Protein AF-A0A9P7Y966-F1 (afdb_monomer_lite)

Radius of gyration: 26.04 Å; chains: 1; bounding box: 46×83×80 Å

Secondary structure (DSSP, 8-state):
----------------------------PPPPHHHHHHHHHHHHHHHHHTT---EEEEHHHHHHHHHHHTTS-----SEEEEEE---SS--HHHHHHHHHHSTTTTTTEEEEEETTEEEEEEEEEETTEEEEEEEEEE-TTT-GGGHHHH-TTSTTS-EEEEEETTEEEEEEPHHHHHHHHHHHHHH-GGGHHHHHHHHHHHHHHHHHHT--EE---HHHHHHHHHHHHH-SS--TTTEE-TTTS-SS-EEETTTTEEEEEETTTTTEEEEPPP-

Foldseek 3Di:
DDDDDDDDDDDDDDDDDDDDPPDDDDPQDADALLQLLVQQLLLQVLCVVVVQPDKAWADQSLLQLLCVLVVHGGDGDQAIEMFTAADPPDDQVNSQVCQCPPPVRNVQWDWDQDPNDTWIWGWGDDPNRTDTGTYHYDACVVVVVCCVLRNCVDPQFDWDWGCTPNGIGTHTDLLSNLLVLLLCCVPPPPCNVVSLSSNVSSLVSLVVVVHAHEDDDPSSVVSVVVSCVPHPDDCPLRYHYCVVANQDWDADPVVRFTWHFPNPPRRDIDTDDDD

pLDDT: mean 88.84, std 18.98, range [29.16, 98.75]

Sequence (275 aa):
MSSRHFKGKGHASSSSASKSASGSGNPQGKPTQESIASGAATVGWALETLGIQKYGFIGGAAVSLLVQAQGRRGRQTDDLDVIVQPTSTLTAESVSSLLSTHEQTKLYFVEKYQEYVNKPFVRVAQNGGTVEIAIEIFDWVVWPQRRMYYDLNLAPNTQMMLSLSQRNTYTLNTAWLLRQKFLAYYQRSDKRESDMQDIVSLFKILSLRGDQVTVTDPEEITALKLVVENATISMKGWVLCEKIWPTSWAWDETYKRYYKYDSANNWDLVWAAET

Structure (mmCIF, N/CA/C/O backbone):
data_AF-A0A9P7Y966-F1
#
_entry.id   AF-A0A9P7Y966-F1
#
loop_
_atom_site.group_PDB
_atom_site.id
_atom_site.type_symbol
_atom_site.label_atom_id
_atom_site.label_alt_id
_atom_site.label_comp_id
_atom_site.label_asym_id
_atom_site.label_entity_id
_atom_site.label_seq_id
_atom_site.pdbx_PDB_ins_code
_atom_site.Cartn_x
_atom_site.Cartn_y
_atom_site.Cartn_z
_atom_site.occupancy
_atom_site.B_iso_or_equiv
_atom_site.auth_seq_id
_atom_site.auth_comp_id
_atom_site.auth_asym_id
_atom_site.auth_atom_id
_atom_site.pdbx_PDB_model_num
ATOM 1 N N . MET A 1 1 ? -3.551 66.797 -1.220 1.00 38.16 1 MET A N 1
ATOM 2 C CA . MET A 1 1 ? -2.926 67.916 -0.486 1.00 38.16 1 MET A CA 1
ATOM 3 C C . MET A 1 1 ? -3.232 67.759 0.994 1.00 38.16 1 MET A C 1
ATOM 5 O O . MET A 1 1 ? -4.322 67.339 1.344 1.00 38.16 1 MET A O 1
ATOM 9 N N . SER A 1 2 ? -2.186 67.997 1.778 1.00 31.23 2 SER A N 1
ATOM 10 C CA . SER A 1 2 ? -1.937 67.761 3.204 1.00 31.23 2 SER A CA 1
ATOM 11 C C . SER A 1 2 ? -3.011 68.160 4.230 1.00 31.23 2 SER A C 1
ATOM 13 O O . SER A 1 2 ? -3.808 69.056 3.972 1.00 31.23 2 SER A O 1
ATOM 15 N N . SER A 1 3 ? -2.812 67.612 5.446 1.00 30.09 3 SER A N 1
ATOM 16 C CA . SER A 1 3 ? -3.116 68.176 6.781 1.00 30.09 3 SER A CA 1
ATOM 17 C C . SER A 1 3 ? -4.390 67.623 7.448 1.00 30.09 3 SER A C 1
ATOM 19 O O . SER A 1 3 ? -5.460 67.715 6.876 1.00 30.09 3 SER A O 1
ATOM 21 N N . ARG A 1 4 ? -4.403 67.082 8.676 1.00 33.03 4 ARG A N 1
ATOM 22 C CA . ARG A 1 4 ? -3.427 67.053 9.780 1.00 33.03 4 ARG A CA 1
ATOM 23 C C . ARG A 1 4 ? -3.839 65.959 10.783 1.00 33.03 4 ARG A C 1
ATOM 25 O O . ARG A 1 4 ? -5.018 65.769 11.053 1.00 33.03 4 ARG A O 1
ATOM 32 N N . HIS A 1 5 ? -2.843 65.297 11.365 1.00 29.16 5 HIS A N 1
ATOM 33 C CA . HIS A 1 5 ? -2.923 64.563 12.631 1.00 29.16 5 HIS A CA 1
ATOM 34 C C . HIS A 1 5 ? -3.261 65.502 13.803 1.00 29.16 5 HIS A C 1
ATOM 36 O O . HIS A 1 5 ? -2.699 66.592 13.850 1.00 29.16 5 HIS A O 1
ATOM 42 N N . PHE A 1 6 ? -4.000 65.020 14.811 1.00 30.56 6 PHE A N 1
ATOM 43 C CA . PHE A 1 6 ? -3.635 65.238 16.219 1.00 30.56 6 PHE A CA 1
ATOM 44 C C . PHE A 1 6 ? -4.169 64.117 17.127 1.00 30.56 6 PHE A C 1
ATOM 46 O O . PHE A 1 6 ? -5.320 63.702 17.036 1.00 30.56 6 PHE A O 1
ATOM 53 N N . LYS A 1 7 ? -3.268 63.613 17.978 1.00 31.48 7 LYS A N 1
ATOM 54 C CA . LYS A 1 7 ? -3.464 62.571 18.994 1.00 31.48 7 LYS A CA 1
ATOM 55 C C . LYS A 1 7 ? -4.146 63.151 20.236 1.00 31.48 7 LYS A C 1
ATOM 57 O O . LYS A 1 7 ? -3.766 64.230 20.679 1.00 31.48 7 LYS A O 1
ATOM 62 N N . GLY A 1 8 ? -5.006 62.361 20.875 1.00 29.94 8 GLY A N 1
ATOM 63 C CA . GLY A 1 8 ? -5.398 62.527 22.275 1.00 29.94 8 GLY A CA 1
ATOM 64 C C . GLY A 1 8 ? -5.198 61.210 23.025 1.00 29.94 8 GLY A C 1
ATOM 65 O O . GLY A 1 8 ? -5.871 60.228 22.733 1.00 29.94 8 GLY A O 1
ATOM 66 N N . LYS A 1 9 ? -4.233 61.176 23.952 1.00 31.73 9 LYS A N 1
ATOM 67 C CA . LYS A 1 9 ? -4.050 60.100 24.938 1.00 31.73 9 LYS A CA 1
ATOM 68 C C . LYS A 1 9 ? -4.958 60.383 26.137 1.00 31.73 9 LYS A C 1
ATOM 70 O O . LYS A 1 9 ? -4.900 61.482 26.676 1.00 31.73 9 LYS A O 1
ATOM 75 N N . GLY A 1 10 ? -5.701 59.379 26.593 1.00 31.45 10 GLY A N 1
ATOM 76 C CA . GLY A 1 10 ? -6.342 59.351 27.907 1.00 31.45 10 GLY A CA 1
ATOM 77 C C . GLY A 1 10 ? -5.982 58.048 28.615 1.00 31.45 10 GLY A C 1
ATOM 78 O O . GLY A 1 10 ? -6.315 56.972 28.128 1.00 31.45 10 GLY A O 1
ATOM 79 N N . HIS A 1 11 ? -5.253 58.148 29.726 1.00 30.81 11 HIS A N 1
ATOM 80 C CA . HIS A 1 11 ? -5.044 57.056 30.674 1.00 30.81 11 HIS A CA 1
ATOM 81 C C . HIS A 1 11 ? -6.270 56.947 31.586 1.00 30.81 11 HIS A C 1
ATOM 83 O O . HIS A 1 11 ? -6.687 57.951 32.156 1.00 30.81 11 HIS A O 1
ATOM 89 N N . ALA A 1 12 ? -6.769 55.731 31.800 1.00 31.56 12 ALA A N 1
ATOM 90 C CA . ALA A 1 12 ? -7.527 55.385 32.997 1.00 31.56 12 ALA A CA 1
ATOM 91 C C . ALA A 1 12 ? -7.250 53.920 33.359 1.00 31.56 12 ALA A C 1
ATOM 93 O O . ALA A 1 12 ? -7.531 52.998 32.598 1.00 31.56 12 ALA A O 1
ATOM 94 N N . SER A 1 13 ? -6.632 53.736 34.518 1.00 31.14 13 SER A N 1
ATOM 95 C CA . SER A 1 13 ? -6.423 52.471 35.213 1.00 31.14 13 SER A CA 1
ATOM 96 C C . SER A 1 13 ? -7.713 52.006 35.887 1.00 31.14 13 SER A C 1
ATOM 98 O O . SER A 1 13 ? -8.337 52.809 36.577 1.00 31.14 13 SER A O 1
ATOM 100 N N . SER A 1 14 ? -8.060 50.719 35.806 1.00 30.00 14 SER A N 1
ATOM 101 C CA . SER A 1 14 ? -8.781 50.042 36.899 1.00 30.00 14 SER A CA 1
ATOM 102 C C . SER A 1 14 ? -8.722 48.507 36.806 1.00 30.00 14 SER A C 1
ATOM 104 O O . SER A 1 14 ? -9.011 47.906 35.778 1.00 30.00 14 SER A O 1
ATOM 106 N N . SER A 1 15 ? -8.292 47.923 37.929 1.00 29.66 15 SER A N 1
ATOM 107 C CA . SER A 1 15 ? -8.732 46.668 38.565 1.00 29.66 15 SER A CA 1
ATOM 108 C C . SER A 1 15 ? -8.900 45.375 37.748 1.00 29.66 15 SER A C 1
ATOM 110 O O . SER A 1 15 ? -9.894 45.153 37.065 1.00 29.66 15 SER A O 1
ATOM 112 N N . SER A 1 16 ? -7.952 44.464 37.989 1.00 30.38 16 SER A N 1
ATOM 113 C CA . SER A 1 16 ? -8.146 43.066 38.419 1.00 30.38 16 SER A CA 1
ATOM 114 C C . SER A 1 16 ? -9.517 42.401 38.202 1.00 30.38 16 SER A C 1
ATOM 116 O O . SER A 1 16 ? -10.455 42.613 38.970 1.00 30.38 16 SER A O 1
ATOM 118 N N . ALA A 1 17 ? -9.546 41.432 37.288 1.00 29.91 17 ALA A N 1
ATOM 119 C CA . ALA A 1 17 ? -10.411 40.262 37.383 1.00 29.91 17 ALA A CA 1
ATOM 120 C C . ALA A 1 17 ? -9.599 39.025 36.977 1.00 29.91 17 ALA A C 1
ATOM 122 O O . ALA A 1 17 ? -9.241 38.838 35.814 1.00 29.91 17 ALA A O 1
ATOM 123 N N . SER A 1 18 ? -9.275 38.199 37.967 1.00 35.91 18 SER A N 1
ATOM 124 C CA . SER A 1 18 ? -8.695 36.869 37.816 1.00 35.91 18 SER A CA 1
ATOM 125 C C . SER A 1 18 ? -9.681 35.966 37.076 1.00 35.91 18 SER A C 1
ATOM 127 O O . SER A 1 18 ? -10.621 35.442 37.671 1.00 35.91 18 SER A O 1
ATOM 129 N N . LYS A 1 19 ? -9.473 35.792 35.768 1.00 33.88 19 LYS A N 1
ATOM 130 C CA . LYS A 1 19 ? -10.102 34.721 34.994 1.00 33.88 19 LYS A CA 1
ATOM 131 C C . LYS A 1 19 ? -9.238 33.472 35.097 1.00 33.88 19 LYS A C 1
ATOM 133 O O . LYS A 1 19 ? -8.158 33.396 34.519 1.00 33.88 19 LYS A O 1
ATOM 138 N N . SER A 1 20 ? -9.747 32.506 35.850 1.00 32.56 20 SER A N 1
ATOM 139 C CA . SER A 1 20 ? -9.391 31.099 35.756 1.00 32.56 20 SER A CA 1
ATOM 140 C C . SER A 1 20 ? -9.502 30.650 34.298 1.00 32.56 20 SER A C 1
ATOM 142 O O . SER A 1 20 ? -10.591 30.570 33.730 1.00 32.56 20 SER A O 1
ATOM 144 N N . ALA A 1 21 ? -8.357 30.383 33.675 1.00 32.09 21 ALA A N 1
ATOM 145 C CA . ALA A 1 21 ? -8.298 29.710 32.390 1.00 32.09 21 ALA A CA 1
ATOM 146 C C . ALA A 1 21 ? -8.639 28.232 32.618 1.00 32.09 21 ALA A C 1
ATOM 148 O O . ALA A 1 21 ? -7.783 27.417 32.954 1.00 32.09 21 ALA A O 1
ATOM 149 N N . SER A 1 22 ? -9.922 27.902 32.486 1.00 31.69 22 SER A N 1
ATOM 150 C CA . SER A 1 22 ? -10.377 26.537 32.252 1.00 31.69 22 SER A CA 1
ATOM 151 C C . SER A 1 22 ? -9.706 26.024 30.978 1.00 31.69 22 SER A C 1
ATOM 153 O O . SER A 1 22 ? -9.871 26.620 29.912 1.00 31.69 22 SER A O 1
ATOM 155 N N . GLY A 1 23 ? -8.918 24.958 31.121 1.00 41.66 23 GLY A N 1
ATOM 156 C CA . GLY A 1 23 ? -8.098 24.373 30.068 1.00 41.66 23 GLY A CA 1
ATOM 157 C C . GLY A 1 23 ? -8.888 24.070 28.799 1.00 41.66 23 GLY A C 1
ATOM 158 O O . GLY A 1 23 ? -9.796 23.243 28.796 1.00 41.66 23 GLY A O 1
ATOM 159 N N . SER A 1 24 ? -8.504 24.733 27.713 1.00 35.78 24 SER A N 1
ATOM 160 C CA . SER A 1 24 ? -8.984 24.454 26.368 1.00 35.78 24 SER A CA 1
ATOM 161 C C . SER A 1 24 ? -7.879 23.770 25.569 1.00 35.78 24 SER A C 1
ATOM 163 O O . SER A 1 24 ? -6.833 24.372 25.341 1.00 35.78 24 SER A O 1
ATOM 165 N N . GLY A 1 25 ? -8.152 22.538 25.135 1.00 37.25 25 GLY A N 1
ATOM 166 C CA . GLY A 1 25 ? -7.581 21.921 23.936 1.00 37.25 25 GLY A CA 1
ATOM 167 C C . GLY A 1 25 ? -6.068 21.738 23.930 1.00 37.25 25 GLY A C 1
ATOM 168 O O . GLY A 1 25 ? -5.333 22.594 23.450 1.00 37.25 25 GLY A O 1
ATOM 169 N N . ASN A 1 26 ? -5.605 20.565 24.363 1.00 36.47 26 ASN A N 1
ATOM 170 C CA . ASN A 1 26 ? -4.278 20.102 23.976 1.00 36.47 26 ASN A CA 1
ATOM 171 C C . ASN A 1 26 ? -4.269 19.984 22.434 1.00 36.47 26 ASN A C 1
ATOM 173 O O . ASN A 1 26 ? -5.135 19.279 21.905 1.00 36.47 26 ASN A O 1
ATOM 177 N N . PRO A 1 27 ? -3.375 20.662 21.691 1.00 45.44 27 PRO A N 1
ATOM 178 C CA . PRO A 1 27 ? -3.263 20.451 20.257 1.00 45.44 27 PRO A CA 1
ATOM 179 C C . PRO A 1 27 ? -2.746 19.026 20.067 1.00 45.44 27 PRO A C 1
ATOM 181 O O . PRO A 1 27 ? -1.563 18.757 20.268 1.00 45.44 27 PRO A O 1
ATOM 184 N N . GLN A 1 28 ? -3.639 18.082 19.762 1.00 60.84 28 GLN A N 1
ATOM 185 C CA . GLN A 1 28 ? -3.248 16.720 19.411 1.00 60.84 28 GLN A CA 1
ATOM 186 C C . GLN A 1 28 ? -2.397 16.816 18.141 1.00 60.84 28 GLN A C 1
ATOM 188 O O . GLN A 1 28 ? -2.910 16.977 17.037 1.00 60.84 28 GLN A O 1
ATOM 193 N N . GLY A 1 29 ? -1.074 16.825 18.317 1.00 75.56 29 GLY A N 1
ATOM 194 C CA . GLY A 1 29 ? -0.126 16.816 17.212 1.00 75.56 29 GLY A CA 1
ATOM 195 C C . GLY A 1 29 ? -0.325 15.574 16.345 1.00 75.56 29 GLY A C 1
ATOM 196 O O . GLY A 1 29 ? -0.864 14.567 16.810 1.00 75.56 29 GLY A O 1
ATOM 197 N N . LYS A 1 30 ? 0.135 15.649 15.090 1.00 88.75 30 LYS A N 1
ATOM 198 C CA . LYS A 1 30 ? 0.093 14.522 14.147 1.00 88.75 30 LYS A CA 1
ATOM 199 C C . LYS A 1 30 ? 0.613 13.230 14.799 1.00 88.75 30 LYS A C 1
ATOM 201 O O . LYS A 1 30 ? 1.559 13.311 15.594 1.00 88.75 30 LYS A O 1
ATOM 206 N N . PRO A 1 31 ? 0.048 12.057 14.460 1.00 94.06 31 PRO A N 1
ATOM 207 C CA . PRO A 1 31 ? 0.542 10.782 14.964 1.00 94.06 31 PRO A CA 1
ATOM 208 C C . PRO A 1 31 ? 2.060 10.632 14.760 1.00 94.06 31 PRO A C 1
ATOM 210 O O . PRO A 1 31 ? 2.607 10.926 13.688 1.00 94.06 31 PRO A O 1
ATOM 213 N N . THR A 1 32 ? 2.772 10.192 15.800 1.00 94.44 32 THR A N 1
ATOM 214 C CA . THR A 1 32 ? 4.164 9.747 15.643 1.00 94.44 32 THR A CA 1
ATOM 215 C C . THR A 1 32 ? 4.209 8.370 14.979 1.00 94.44 32 THR A C 1
ATOM 217 O O . THR A 1 32 ? 3.188 7.700 14.824 1.00 94.44 32 THR A O 1
ATOM 220 N N . GLN A 1 33 ? 5.397 7.919 14.575 1.00 92.38 33 GLN A N 1
ATOM 221 C CA . GLN A 1 33 ? 5.549 6.589 13.971 1.00 92.38 33 GLN A CA 1
ATOM 222 C C . GLN A 1 33 ? 5.259 5.476 14.965 1.00 92.38 33 GLN A C 1
ATOM 224 O O . GLN A 1 33 ? 4.645 4.476 14.614 1.00 92.38 33 GLN A O 1
ATOM 229 N N . GLU A 1 34 ? 5.641 5.678 16.220 1.00 93.25 34 GLU A N 1
ATOM 230 C CA . GLU A 1 34 ? 5.322 4.776 17.318 1.00 93.25 34 GLU A CA 1
ATOM 231 C C . GLU A 1 34 ? 3.805 4.678 17.505 1.00 93.25 34 GLU A C 1
ATOM 233 O O . GLU A 1 34 ? 3.281 3.576 17.670 1.00 93.25 34 GLU A O 1
ATOM 238 N N . SER A 1 35 ? 3.088 5.802 17.389 1.00 95.19 35 SER A N 1
ATOM 239 C CA . SER A 1 35 ? 1.626 5.814 17.455 1.00 95.19 35 SER A CA 1
ATOM 240 C C . SER A 1 35 ? 0.975 5.123 16.258 1.00 95.19 35 SER A C 1
ATOM 242 O O . SER A 1 35 ? 0.029 4.366 16.451 1.00 95.19 35 SER A O 1
ATOM 244 N N . ILE A 1 36 ? 1.496 5.308 15.039 1.00 96.19 36 ILE A N 1
ATOM 245 C CA . ILE A 1 36 ? 1.031 4.581 13.844 1.00 96.19 36 ILE A CA 1
ATOM 246 C C . ILE A 1 36 ? 1.267 3.072 13.996 1.00 96.19 36 ILE A C 1
ATOM 248 O O . ILE A 1 36 ? 0.358 2.285 13.748 1.00 96.19 36 ILE A O 1
ATOM 252 N N . ALA A 1 37 ? 2.443 2.654 14.472 1.00 95.56 37 ALA A N 1
ATOM 253 C CA . ALA A 1 37 ? 2.755 1.248 14.727 1.00 95.56 37 ALA A CA 1
ATOM 254 C C . ALA A 1 37 ? 1.862 0.637 15.814 1.00 95.56 37 ALA A C 1
ATOM 256 O O . ALA A 1 37 ? 1.330 -0.458 15.638 1.00 95.56 37 ALA A O 1
ATOM 257 N N . SER A 1 38 ? 1.654 1.350 16.924 1.00 95.75 38 SER A N 1
ATOM 258 C CA . SER A 1 38 ? 0.756 0.919 17.999 1.00 95.75 38 SER A CA 1
ATOM 259 C C . SER A 1 38 ? -0.707 0.869 17.543 1.00 95.75 38 SER A C 1
ATOM 261 O O . SER A 1 38 ? -1.413 -0.092 17.858 1.00 95.75 38 SER A O 1
ATOM 263 N N . GLY A 1 39 ? -1.146 1.844 16.744 1.00 96.88 39 GLY A N 1
ATOM 264 C CA . GLY A 1 39 ? -2.466 1.867 16.122 1.00 96.88 39 GLY A CA 1
ATOM 265 C C . GLY A 1 39 ? -2.671 0.676 15.190 1.00 96.88 39 GLY A C 1
ATOM 266 O O . GLY A 1 39 ? -3.632 -0.067 15.359 1.00 96.88 39 GLY A O 1
ATOM 267 N N . ALA A 1 40 ? -1.729 0.418 14.281 1.00 97.62 40 ALA A N 1
ATOM 268 C CA . ALA A 1 40 ? -1.781 -0.712 13.354 1.00 97.62 40 ALA A CA 1
ATOM 269 C C . ALA A 1 40 ? -1.753 -2.076 14.067 1.00 97.62 40 ALA A C 1
ATOM 271 O O . ALA A 1 40 ? -2.462 -3.002 13.671 1.00 97.62 40 ALA A O 1
ATOM 272 N N . ALA A 1 41 ? -0.976 -2.208 15.145 1.00 97.12 41 ALA A N 1
ATOM 273 C CA . ALA A 1 41 ? -0.972 -3.401 15.990 1.00 97.12 41 ALA A CA 1
ATOM 274 C C . ALA A 1 41 ? -2.308 -3.601 16.733 1.00 97.12 41 ALA A C 1
ATOM 276 O O . ALA A 1 41 ? -2.774 -4.728 16.895 1.00 97.12 41 ALA A O 1
ATOM 277 N N . THR A 1 42 ? -2.939 -2.512 17.179 1.00 97.44 42 THR A N 1
ATOM 278 C CA . THR A 1 42 ? -4.247 -2.550 17.853 1.00 97.44 42 THR A CA 1
ATOM 279 C C . THR A 1 42 ? -5.365 -2.891 16.873 1.00 97.44 42 THR A C 1
ATOM 281 O O . THR A 1 42 ? -6.194 -3.744 17.173 1.00 97.44 42 THR A O 1
ATOM 284 N N . VAL A 1 43 ? -5.354 -2.285 15.684 1.00 98.12 43 VAL A N 1
ATOM 285 C CA . VAL A 1 43 ? -6.284 -2.605 14.594 1.00 98.12 43 VAL A CA 1
ATOM 286 C C . VAL A 1 43 ? -6.116 -4.058 14.158 1.00 98.12 43 VAL A C 1
ATOM 288 O O . VAL A 1 43 ? -7.110 -4.763 14.069 1.00 98.12 43 VAL A O 1
ATOM 291 N N . GLY A 1 44 ? -4.884 -4.539 13.964 1.00 97.62 44 GLY A N 1
ATOM 292 C CA . GLY A 1 44 ? -4.627 -5.934 13.594 1.00 97.62 44 GLY A CA 1
ATOM 293 C C . GLY A 1 44 ? -5.222 -6.935 14.586 1.00 97.62 44 GLY A C 1
ATOM 294 O O . GLY A 1 44 ? -6.020 -7.786 14.206 1.00 97.62 44 GLY A O 1
ATOM 295 N N . TRP A 1 45 ? -4.939 -6.746 15.877 1.00 97.19 45 TRP A N 1
ATOM 296 C CA . TRP A 1 45 ? -5.543 -7.546 16.946 1.00 97.19 45 TRP A CA 1
ATOM 297 C C . TRP A 1 45 ? -7.080 -7.479 16.945 1.00 97.19 45 TRP A C 1
ATOM 299 O O . TRP A 1 45 ? -7.749 -8.493 17.147 1.00 97.19 45 TRP A O 1
ATOM 309 N N . ALA A 1 46 ? -7.657 -6.295 16.726 1.00 98.00 46 ALA A N 1
ATOM 310 C CA . ALA A 1 46 ? -9.105 -6.127 16.696 1.00 98.00 46 ALA A CA 1
ATOM 311 C C . ALA A 1 46 ? -9.734 -6.866 15.506 1.00 98.00 46 ALA A C 1
ATOM 313 O O . ALA A 1 46 ? -10.751 -7.530 15.678 1.00 98.00 46 ALA A O 1
ATOM 314 N N . LEU A 1 47 ? -9.110 -6.814 14.326 1.00 98.19 47 LEU A N 1
ATOM 315 C CA . LEU A 1 47 ? -9.554 -7.552 13.142 1.00 98.19 47 LEU A CA 1
ATOM 316 C C . LEU A 1 47 ? -9.553 -9.066 13.396 1.00 98.19 47 LEU A C 1
ATOM 318 O O . LEU A 1 47 ? -10.558 -9.725 13.136 1.00 98.19 47 LEU A O 1
ATOM 322 N N . GLU A 1 48 ? -8.475 -9.602 13.972 1.00 97.31 48 GLU A N 1
ATOM 323 C CA . GLU A 1 48 ? -8.389 -11.018 14.359 1.00 97.31 48 GLU A CA 1
ATOM 324 C C . GLU A 1 48 ? -9.474 -11.392 15.379 1.00 97.31 48 GLU A C 1
ATOM 326 O O . GLU A 1 48 ? -10.140 -12.418 15.242 1.00 97.31 48 GLU A O 1
ATOM 331 N N . THR A 1 49 ? -9.708 -10.522 16.366 1.00 97.88 49 THR A N 1
ATOM 332 C CA . THR A 1 49 ? -10.742 -10.695 17.399 1.00 97.88 49 THR A CA 1
ATOM 333 C C . THR A 1 49 ? -12.151 -10.737 16.801 1.00 97.88 49 THR A C 1
ATOM 335 O O . THR A 1 49 ? -12.991 -11.512 17.252 1.00 97.88 49 THR A O 1
ATOM 338 N N . LEU A 1 50 ? -12.406 -9.948 15.755 1.00 97.88 50 LEU A N 1
ATOM 339 C CA . LEU A 1 50 ? -13.672 -9.942 15.017 1.00 97.88 50 LEU A CA 1
ATOM 340 C C . LEU A 1 50 ? -13.812 -11.123 14.038 1.00 97.88 50 LEU A C 1
ATOM 342 O O . LEU A 1 50 ? -14.836 -11.238 13.369 1.00 97.88 50 LEU A O 1
ATOM 346 N N . GLY A 1 51 ? -12.813 -12.006 13.940 1.00 97.06 51 GLY A N 1
ATOM 347 C CA . GLY A 1 51 ? -12.835 -13.179 13.064 1.00 97.06 51 GLY A CA 1
ATOM 348 C C . GLY A 1 51 ? -12.334 -12.928 11.638 1.00 97.06 51 GLY A C 1
ATOM 349 O O . GLY A 1 51 ? -12.514 -13.786 10.769 1.00 97.06 51 GLY A O 1
ATOM 350 N N . ILE A 1 52 ? -11.688 -11.788 11.370 1.00 98.00 52 ILE A N 1
ATOM 351 C CA . ILE A 1 52 ? -11.030 -11.527 10.084 1.00 98.00 52 ILE A CA 1
ATOM 352 C C . ILE A 1 52 ? -9.710 -12.298 10.029 1.00 98.00 52 ILE A C 1
ATOM 354 O O . ILE A 1 52 ? -8.756 -11.989 10.736 1.00 98.00 52 ILE A O 1
ATOM 358 N N . GLN A 1 53 ? -9.646 -13.299 9.151 1.00 95.69 53 GLN A N 1
ATOM 359 C CA . GLN A 1 53 ? -8.477 -14.183 9.026 1.00 95.69 53 GLN A CA 1
ATOM 360 C C . GLN A 1 53 ? -7.376 -13.626 8.116 1.00 95.69 53 GLN A C 1
ATOM 362 O O . GLN A 1 53 ? -6.216 -14.012 8.237 1.00 95.69 53 GLN A O 1
ATOM 367 N N . LYS A 1 54 ? -7.734 -12.753 7.166 1.00 97.94 54 LYS A N 1
ATOM 368 C CA . LYS A 1 54 ? -6.795 -12.136 6.223 1.00 97.94 54 LYS A CA 1
ATOM 369 C C . LYS A 1 54 ? -7.076 -10.649 6.109 1.00 97.94 54 LYS A C 1
ATOM 371 O O . LYS A 1 54 ? -8.197 -10.246 5.805 1.00 97.94 54 LYS A O 1
ATOM 376 N N . TYR A 1 55 ? -6.042 -9.853 6.318 1.00 98.50 55 TYR A N 1
ATOM 377 C CA . TYR A 1 55 ? -6.071 -8.409 6.160 1.00 98.50 55 TYR A CA 1
ATOM 378 C C . TYR A 1 55 ? -4.664 -7.890 5.866 1.00 98.50 55 TYR A C 1
ATOM 380 O O . TYR A 1 55 ? -3.669 -8.545 6.174 1.00 98.50 55 TYR A O 1
ATOM 388 N N . GLY A 1 56 ? -4.536 -6.688 5.328 1.00 98.44 56 GLY A N 1
ATOM 389 C CA . GLY A 1 56 ? -3.232 -6.049 5.310 1.00 98.44 56 GLY A CA 1
ATOM 390 C C . GLY A 1 56 ? -3.309 -4.550 5.145 1.00 98.44 56 GLY A C 1
ATOM 391 O O . GLY A 1 56 ? -4.120 -4.030 4.380 1.00 98.44 56 GLY A O 1
ATOM 392 N N . PHE A 1 57 ? -2.446 -3.862 5.885 1.00 98.62 57 PHE A N 1
ATOM 393 C CA . PHE A 1 57 ? -2.291 -2.424 5.768 1.00 98.62 57 PHE A CA 1
ATOM 394 C C . PHE A 1 57 ? -1.729 -2.048 4.400 1.00 98.62 57 PHE A C 1
ATOM 396 O O . PHE A 1 57 ? -0.823 -2.708 3.871 1.00 98.62 57 PHE A O 1
ATOM 403 N N . ILE A 1 58 ? -2.253 -0.949 3.866 1.00 98.50 58 ILE A N 1
ATOM 404 C CA . ILE A 1 58 ? -1.848 -0.329 2.607 1.00 98.50 58 ILE A CA 1
ATOM 405 C C . ILE A 1 58 ? -1.533 1.162 2.823 1.00 98.50 58 ILE A C 1
ATOM 407 O O . ILE A 1 58 ? -1.362 1.625 3.953 1.00 98.50 58 ILE A O 1
ATOM 411 N N . GLY A 1 59 ? -1.391 1.910 1.728 1.00 97.38 59 GLY A N 1
ATOM 412 C CA . GLY A 1 59 ? -1.285 3.365 1.786 1.00 97.38 59 GLY A CA 1
ATOM 413 C C . 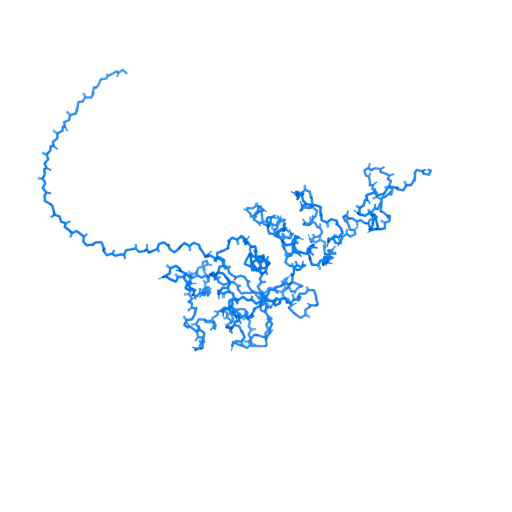GLY A 1 59 ? 0.012 3.875 2.416 1.00 97.38 59 GLY A C 1
ATOM 414 O O . GLY A 1 59 ? 1.041 3.196 2.423 1.00 97.38 59 GLY A O 1
ATOM 415 N N . GLY A 1 60 ? -0.020 5.117 2.903 1.00 97.19 60 GLY A N 1
ATOM 416 C CA . GLY A 1 60 ? 1.150 5.767 3.509 1.00 97.19 60 GLY A CA 1
ATOM 417 C C . GLY A 1 60 ? 1.593 5.100 4.812 1.00 97.19 60 GLY A C 1
ATOM 418 O O . GLY A 1 60 ? 2.793 4.959 5.057 1.00 97.19 60 GLY A O 1
ATOM 419 N N . ALA A 1 61 ? 0.628 4.631 5.608 1.00 97.19 61 ALA A N 1
ATOM 420 C CA . ALA A 1 61 ? 0.884 3.911 6.849 1.00 97.19 61 ALA A CA 1
ATOM 421 C C . ALA A 1 61 ? 1.724 2.661 6.606 1.00 97.19 61 ALA A C 1
ATOM 423 O O . ALA A 1 61 ? 2.787 2.526 7.204 1.00 97.19 61 ALA A O 1
ATOM 424 N N . ALA A 1 62 ? 1.308 1.785 5.685 1.00 98.12 62 ALA A N 1
ATOM 425 C CA . ALA A 1 62 ? 2.031 0.547 5.401 1.00 98.12 62 ALA A CA 1
ATOM 426 C C . ALA A 1 62 ? 3.480 0.792 4.966 1.00 98.12 62 ALA A C 1
ATOM 428 O O . ALA A 1 62 ? 4.386 0.092 5.418 1.00 98.12 62 ALA A O 1
ATOM 429 N N . VAL A 1 63 ? 3.718 1.822 4.144 1.00 98.00 63 VAL A N 1
ATOM 430 C CA . VAL A 1 63 ? 5.079 2.222 3.757 1.00 98.00 63 VAL A CA 1
ATOM 431 C C . VAL A 1 63 ? 5.877 2.668 4.982 1.00 98.00 63 VAL A C 1
ATOM 433 O O . VAL A 1 63 ? 7.003 2.210 5.174 1.00 98.00 63 VAL A O 1
ATOM 436 N N . SER A 1 64 ? 5.298 3.507 5.847 1.00 96.56 64 SER A N 1
ATOM 437 C CA . SER A 1 64 ? 5.959 3.938 7.085 1.00 96.56 64 SER A CA 1
ATOM 438 C C . SER A 1 64 ? 6.284 2.759 8.007 1.00 96.56 64 SER A C 1
ATOM 440 O O . SER A 1 64 ? 7.394 2.701 8.533 1.00 96.56 64 SER A O 1
ATOM 442 N N . LEU A 1 65 ? 5.359 1.809 8.174 1.00 96.25 65 LEU A N 1
ATOM 443 C CA . LEU A 1 65 ? 5.557 0.609 8.991 1.00 96.25 65 LEU A CA 1
ATOM 444 C C . LEU A 1 65 ? 6.691 -0.268 8.449 1.00 96.25 65 LEU A C 1
ATOM 446 O O . LEU A 1 65 ? 7.530 -0.735 9.216 1.00 96.25 65 LEU A O 1
ATOM 450 N N . LEU A 1 66 ? 6.760 -0.452 7.127 1.00 96.19 66 LEU A N 1
ATOM 451 C CA . LEU A 1 66 ? 7.838 -1.207 6.490 1.00 96.19 66 LEU A CA 1
ATOM 452 C C . LEU A 1 66 ? 9.200 -0.533 6.661 1.00 96.19 66 LEU A C 1
ATOM 454 O O . LEU A 1 66 ? 10.181 -1.205 6.967 1.00 96.19 66 LEU A O 1
ATOM 458 N N . VAL A 1 67 ? 9.271 0.789 6.496 1.00 95.25 67 VAL A N 1
ATOM 459 C CA . VAL A 1 67 ? 10.511 1.550 6.718 1.00 95.25 67 VAL A CA 1
ATOM 460 C C . VAL A 1 67 ? 10.944 1.457 8.186 1.00 95.25 67 VAL A C 1
ATOM 462 O O . VAL A 1 67 ? 12.124 1.235 8.466 1.00 95.25 67 VAL A O 1
ATOM 465 N N . GLN A 1 68 ? 9.995 1.547 9.118 1.00 93.19 68 GLN A N 1
ATOM 466 C CA . GLN A 1 68 ? 10.247 1.410 10.552 1.00 93.19 68 GLN A CA 1
ATOM 467 C C . GLN A 1 68 ? 10.747 0.014 10.928 1.00 93.19 68 GLN A C 1
ATOM 469 O O . GLN A 1 68 ? 11.686 -0.102 11.714 1.00 93.19 68 GLN A O 1
ATOM 474 N N . ALA A 1 69 ? 10.197 -1.041 10.322 1.00 92.38 69 ALA A N 1
ATOM 475 C CA . ALA A 1 69 ? 10.667 -2.412 10.517 1.00 92.38 69 ALA A CA 1
ATOM 476 C C . ALA A 1 69 ? 12.133 -2.617 10.074 1.00 92.38 69 ALA A C 1
ATOM 478 O O . ALA A 1 69 ? 12.776 -3.570 10.502 1.00 92.38 69 ALA A O 1
ATOM 479 N N . GLN A 1 70 ? 12.683 -1.710 9.258 1.00 90.75 70 GLN A N 1
ATOM 480 C CA . GLN A 1 70 ? 14.098 -1.676 8.864 1.00 90.75 70 GLN A CA 1
ATOM 481 C C . GLN A 1 70 ? 14.956 -0.759 9.761 1.00 90.75 70 GLN A C 1
ATOM 483 O O . GLN A 1 70 ? 16.076 -0.405 9.392 1.00 90.75 70 GLN A O 1
ATOM 488 N N . GLY A 1 71 ? 14.432 -0.310 10.907 1.00 90.69 71 GLY A N 1
ATOM 489 C CA . GLY A 1 71 ? 15.128 0.593 11.829 1.00 90.69 71 GLY A CA 1
ATOM 490 C C . GLY A 1 71 ? 15.301 2.019 11.294 1.00 90.69 71 GLY A C 1
ATOM 491 O O . GLY A 1 71 ? 16.192 2.741 11.737 1.00 90.69 71 GLY A O 1
ATOM 492 N N . ARG A 1 72 ? 14.486 2.431 10.313 1.00 91.50 72 ARG A N 1
ATOM 493 C CA . ARG A 1 72 ? 14.553 3.758 9.686 1.00 91.50 72 ARG A CA 1
ATOM 494 C C . ARG A 1 72 ? 13.312 4.579 10.008 1.00 91.50 72 ARG A C 1
ATOM 496 O O . ARG A 1 72 ? 12.232 4.046 10.232 1.00 91.50 72 ARG A O 1
ATOM 503 N N . ARG A 1 73 ? 13.453 5.903 9.968 1.00 90.12 73 ARG A N 1
ATOM 504 C CA . ARG A 1 73 ? 12.323 6.818 10.137 1.00 90.12 73 ARG A CA 1
ATOM 505 C C . ARG A 1 73 ? 11.504 6.880 8.844 1.00 90.12 73 ARG A C 1
ATOM 507 O O . ARG A 1 73 ? 12.015 7.317 7.816 1.00 90.12 73 ARG A O 1
ATOM 514 N N . GLY A 1 74 ? 10.243 6.457 8.908 1.00 88.38 74 GLY A N 1
ATOM 515 C CA . GLY A 1 74 ? 9.274 6.576 7.811 1.00 88.38 74 GLY A CA 1
ATOM 516 C C . GLY A 1 74 ? 8.799 8.014 7.552 1.00 88.38 74 GLY A C 1
ATOM 517 O O . GLY A 1 74 ? 9.228 8.967 8.207 1.00 88.38 74 GLY A O 1
ATOM 518 N N . ARG A 1 75 ? 7.869 8.187 6.614 1.00 91.56 75 ARG A N 1
ATOM 519 C CA . ARG A 1 75 ? 7.096 9.429 6.471 1.00 91.56 75 ARG A CA 1
ATOM 520 C C . ARG A 1 75 ? 5.935 9.408 7.468 1.00 91.56 75 ARG A C 1
ATOM 522 O O . ARG A 1 75 ? 5.357 8.356 7.707 1.00 91.56 75 ARG A O 1
ATOM 529 N N . GLN A 1 76 ? 5.582 10.550 8.056 1.00 91.38 76 GLN A N 1
ATOM 530 C CA . GLN A 1 76 ? 4.374 10.624 8.888 1.00 91.38 76 GLN A CA 1
ATOM 531 C C . GLN A 1 76 ? 3.109 10.528 8.020 1.00 91.38 76 GLN A C 1
ATOM 533 O O . GLN A 1 76 ? 3.070 11.062 6.907 1.00 91.38 76 GLN A O 1
ATOM 538 N N . THR A 1 77 ? 2.086 9.863 8.548 1.00 94.25 77 THR A N 1
ATOM 539 C CA . THR A 1 77 ? 0.739 9.772 7.973 1.00 94.25 77 THR A CA 1
ATOM 540 C C . THR A 1 77 ? -0.285 10.013 9.077 1.00 94.25 77 THR A C 1
ATOM 542 O O . THR A 1 77 ? 0.050 9.882 10.256 1.00 94.25 77 THR A O 1
ATOM 545 N N . ASP A 1 78 ? -1.502 10.388 8.698 1.00 94.69 78 ASP A N 1
ATOM 546 C CA . ASP A 1 78 ? -2.547 10.797 9.644 1.00 94.69 78 ASP A CA 1
ATOM 547 C C . ASP A 1 78 ? -3.633 9.706 9.833 1.00 94.69 78 ASP A C 1
ATOM 549 O O . ASP A 1 78 ? -4.505 9.830 10.693 1.00 94.69 78 ASP A O 1
ATOM 553 N N . ASP A 1 79 ? -3.548 8.621 9.062 1.00 97.00 79 ASP A N 1
ATOM 554 C CA . ASP A 1 79 ? -4.550 7.570 8.887 1.00 97.00 79 ASP A CA 1
ATOM 555 C C . ASP A 1 79 ? -3.926 6.166 8.751 1.00 97.00 79 ASP A C 1
ATOM 557 O O . ASP A 1 79 ? -2.715 5.997 8.583 1.00 97.00 79 ASP A O 1
ATOM 561 N N . LEU A 1 80 ? -4.776 5.144 8.854 1.00 98.38 80 LEU A N 1
ATOM 562 C CA . LEU A 1 80 ? -4.467 3.742 8.599 1.00 98.38 80 LEU A CA 1
ATOM 563 C C . LEU A 1 80 ? -5.416 3.198 7.530 1.00 98.38 80 LEU A C 1
ATOM 565 O O . LEU A 1 80 ? -6.605 3.036 7.784 1.00 98.38 80 LEU A O 1
ATOM 569 N N . ASP A 1 81 ? -4.870 2.829 6.378 1.00 98.56 81 ASP A N 1
ATOM 570 C CA . ASP A 1 81 ? -5.620 2.148 5.325 1.00 98.56 81 ASP A CA 1
ATOM 571 C C . ASP A 1 81 ? -5.430 0.635 5.450 1.00 98.56 81 ASP A C 1
ATOM 573 O O . ASP A 1 81 ? -4.292 0.157 5.501 1.00 98.56 81 ASP A O 1
ATOM 577 N N . VAL A 1 82 ? -6.510 -0.143 5.455 1.00 98.69 82 VAL A N 1
ATOM 578 C CA . VAL A 1 82 ? -6.446 -1.605 5.558 1.00 98.69 82 VAL A CA 1
ATOM 579 C C . VAL A 1 82 ? -7.403 -2.279 4.586 1.00 98.69 82 VAL A C 1
ATOM 581 O O . VAL A 1 82 ? -8.570 -1.918 4.484 1.00 98.69 82 VAL A O 1
ATOM 584 N N . ILE A 1 83 ? -6.914 -3.295 3.877 1.00 98.75 83 ILE A N 1
ATOM 585 C CA . ILE A 1 83 ? -7.765 -4.213 3.117 1.00 98.75 83 ILE A CA 1
ATOM 586 C C . ILE A 1 83 ? -8.105 -5.392 4.019 1.00 98.75 83 ILE A C 1
ATOM 588 O O . ILE A 1 83 ? -7.203 -5.973 4.623 1.00 98.75 83 ILE A O 1
ATOM 592 N N . VAL A 1 84 ? -9.373 -5.783 4.076 1.00 98.56 84 VAL A N 1
ATOM 593 C CA . VAL A 1 84 ? -9.830 -7.019 4.723 1.00 98.56 84 VAL A CA 1
ATOM 594 C C . VAL A 1 84 ? -10.336 -7.996 3.668 1.00 98.56 84 VAL A C 1
ATOM 596 O O . VAL A 1 84 ? -10.963 -7.598 2.687 1.00 98.56 84 VAL A O 1
ATOM 599 N N . GLN A 1 85 ? -10.074 -9.290 3.857 1.00 98.38 85 GLN A N 1
ATOM 600 C CA . GLN A 1 85 ? -10.724 -10.319 3.055 1.00 98.38 85 GLN A CA 1
ATOM 601 C C . GLN A 1 85 ? -12.154 -10.496 3.577 1.00 98.38 85 GLN A C 1
ATOM 603 O O . GLN A 1 85 ? -12.319 -10.957 4.711 1.00 98.38 85 GLN A O 1
ATOM 608 N N . PRO A 1 86 ? -13.182 -10.179 2.775 1.00 97.31 86 PRO A N 1
ATOM 609 C CA . PRO A 1 86 ? -14.554 -10.327 3.215 1.00 97.31 86 PRO A CA 1
ATOM 610 C C . PRO A 1 86 ? -14.897 -11.810 3.392 1.00 97.31 86 PRO A C 1
ATOM 612 O O . PRO A 1 86 ? -14.401 -12.678 2.662 1.00 97.31 86 PRO A O 1
ATOM 615 N N . THR A 1 87 ? -15.760 -12.091 4.363 1.00 96.44 87 THR A N 1
ATOM 616 C CA . THR A 1 87 ? -16.368 -13.409 4.586 1.00 96.44 87 THR A CA 1
ATOM 617 C C . THR A 1 87 ? -17.838 -13.377 4.162 1.00 96.44 87 THR A C 1
ATOM 619 O O . THR A 1 87 ? -18.338 -12.362 3.682 1.00 96.44 87 THR A O 1
ATOM 622 N N . SER A 1 88 ? -18.569 -14.478 4.353 1.00 94.81 88 SER A N 1
ATOM 623 C CA . SER A 1 88 ? -20.021 -14.496 4.127 1.00 94.81 88 SER A CA 1
ATOM 624 C C . SER A 1 88 ? -20.805 -13.576 5.072 1.00 94.81 88 SER A C 1
ATOM 626 O O . SER A 1 88 ? -21.973 -13.310 4.812 1.00 94.81 88 SER A O 1
ATOM 628 N N . THR A 1 89 ? -20.200 -13.129 6.177 1.00 95.38 89 THR A N 1
ATOM 629 C CA . THR A 1 89 ? -20.865 -12.325 7.215 1.00 95.38 89 THR A CA 1
ATOM 630 C C . THR A 1 89 ? -20.161 -11.008 7.521 1.00 95.38 89 THR A C 1
ATOM 632 O O . THR A 1 89 ? -20.757 -10.164 8.181 1.00 95.38 89 THR A O 1
ATOM 635 N N . LEU A 1 90 ? -18.910 -10.830 7.086 1.00 97.06 90 LEU A N 1
ATOM 636 C CA . LEU A 1 90 ? -18.103 -9.650 7.387 1.00 97.06 90 LEU A CA 1
ATOM 637 C C . LEU A 1 90 ? -17.603 -8.989 6.102 1.00 97.06 90 LEU A C 1
ATOM 639 O O . LEU A 1 90 ? -16.826 -9.575 5.349 1.00 97.06 90 LEU A O 1
ATOM 643 N N . THR A 1 91 ? -18.028 -7.748 5.900 1.00 97.12 91 THR A N 1
ATOM 644 C CA . THR A 1 91 ? -17.517 -6.778 4.920 1.00 97.12 91 THR A CA 1
ATOM 645 C C . THR A 1 91 ? -16.777 -5.646 5.636 1.00 97.12 91 THR A C 1
ATOM 647 O O . THR A 1 91 ? -16.934 -5.463 6.845 1.00 97.12 91 THR A O 1
ATOM 650 N N . ALA A 1 92 ? -16.024 -4.835 4.902 1.00 96.88 92 ALA A N 1
ATOM 651 C CA . ALA A 1 92 ? -15.370 -3.621 5.372 1.00 96.88 92 ALA A CA 1
ATOM 652 C C . ALA A 1 92 ? -16.338 -2.685 6.109 1.00 96.88 92 ALA A C 1
ATOM 654 O O . ALA A 1 92 ? -16.000 -2.175 7.174 1.00 96.88 92 ALA A O 1
ATOM 655 N N . GLU A 1 93 ? -17.561 -2.523 5.595 1.00 94.88 93 GLU A N 1
ATOM 656 C CA . GLU A 1 93 ? -18.608 -1.718 6.235 1.00 94.88 93 GLU A CA 1
ATOM 657 C C . GLU A 1 93 ? -19.024 -2.298 7.596 1.00 94.88 93 GLU A C 1
ATOM 659 O O . GLU A 1 93 ? -19.022 -1.590 8.603 1.00 94.88 93 GLU A O 1
ATOM 664 N N . SER A 1 94 ? -19.307 -3.603 7.663 1.00 96.00 94 SER A N 1
ATOM 665 C CA . SER A 1 94 ? -19.671 -4.244 8.935 1.00 96.00 94 SER A CA 1
ATOM 666 C C . SER A 1 94 ? -18.521 -4.223 9.949 1.00 96.00 94 SER A C 1
ATOM 668 O O . SER A 1 94 ? -18.743 -3.953 11.127 1.00 96.00 94 SER A O 1
ATOM 670 N N . VAL A 1 95 ? -17.279 -4.435 9.496 1.00 97.44 95 VAL A N 1
ATOM 671 C CA . VAL A 1 95 ? -16.079 -4.385 10.341 1.00 97.44 95 VAL A CA 1
ATOM 672 C C . VAL A 1 95 ? -15.884 -2.978 10.894 1.00 97.44 95 VAL A C 1
ATOM 674 O O . VAL A 1 95 ? -15.619 -2.833 12.084 1.00 97.44 95 VAL A O 1
ATOM 677 N N . SER A 1 96 ? -16.069 -1.951 10.062 1.00 96.44 96 SER A N 1
ATOM 678 C CA . SER A 1 96 ? -15.983 -0.544 10.459 1.00 96.44 96 SER A CA 1
ATOM 679 C C . SER A 1 96 ? -16.874 -0.238 11.668 1.00 96.44 96 SER A C 1
ATOM 681 O O . SER A 1 96 ? -16.395 0.290 12.673 1.00 96.44 96 SER A O 1
ATOM 683 N N . SER A 1 97 ? -18.138 -0.674 11.622 1.00 95.38 97 SER A N 1
ATOM 684 C CA . SER A 1 97 ? -19.084 -0.519 12.735 1.00 95.38 97 SER A CA 1
ATOM 685 C C . SER A 1 97 ? -18.736 -1.403 13.942 1.00 95.38 97 SER A C 1
ATOM 687 O O . SER A 1 97 ? -18.853 -0.981 15.096 1.00 95.38 97 SER A O 1
ATOM 689 N N . LEU A 1 98 ? -18.268 -2.632 13.711 1.00 97.75 98 LEU A N 1
ATOM 690 C CA . LEU A 1 98 ? -17.933 -3.570 14.784 1.00 97.75 98 LEU A CA 1
ATOM 691 C C . LEU A 1 98 ? -16.724 -3.132 15.615 1.00 97.75 98 LEU A C 1
ATOM 693 O O . LEU A 1 98 ? -16.702 -3.399 16.815 1.00 97.75 98 LEU A O 1
ATOM 697 N N . LEU A 1 99 ? -15.752 -2.418 15.037 1.00 98.06 99 LEU A N 1
ATOM 698 C CA . LEU A 1 99 ? -14.588 -1.928 15.786 1.00 98.06 99 LEU A CA 1
ATOM 699 C C . LEU A 1 99 ? -14.995 -1.110 17.023 1.00 98.06 99 LEU A C 1
ATOM 701 O O . LEU A 1 99 ? -14.425 -1.307 18.099 1.00 98.06 99 LEU A O 1
ATOM 705 N N . SER A 1 100 ? -16.000 -0.238 16.890 1.00 96.94 100 SER A N 1
ATOM 706 C CA . SER A 1 100 ? -16.474 0.664 17.949 1.00 96.94 100 SER A CA 1
ATOM 707 C C . SER A 1 100 ? -17.616 0.096 18.801 1.00 96.94 100 SER A C 1
ATOM 709 O O . SER A 1 100 ? -17.915 0.660 19.853 1.00 96.94 100 SER A O 1
ATOM 711 N N . THR A 1 101 ? -18.238 -1.014 18.392 1.00 97.06 101 THR A N 1
ATOM 712 C CA . THR A 1 101 ? -19.429 -1.570 19.062 1.00 97.06 101 THR A CA 1
ATOM 713 C C . THR A 1 101 ? -19.201 -2.935 19.708 1.00 97.06 101 THR A C 1
ATOM 715 O O . THR A 1 101 ? -19.863 -3.255 20.695 1.00 97.06 101 THR A O 1
ATOM 718 N N . HIS A 1 102 ? -18.249 -3.732 19.221 1.00 98.00 102 HIS A N 1
ATOM 719 C CA . HIS A 1 102 ? -17.979 -5.063 19.758 1.00 98.00 102 HIS A CA 1
ATOM 720 C C . HIS A 1 102 ? -17.355 -4.991 21.160 1.00 98.00 102 HIS A C 1
ATOM 722 O O . HIS A 1 102 ? -16.410 -4.239 21.402 1.00 98.00 102 HIS A O 1
ATOM 728 N N . GLU A 1 103 ? -17.852 -5.807 22.095 1.00 98.00 103 GLU A N 1
ATOM 729 C CA . GLU A 1 103 ? -17.525 -5.718 23.529 1.00 98.00 103 GLU A CA 1
ATOM 730 C C . GLU A 1 103 ? -16.024 -5.751 23.832 1.00 98.00 103 GLU A C 1
ATOM 732 O O . GLU A 1 103 ? -15.550 -5.026 24.706 1.00 98.00 103 GLU A O 1
ATOM 737 N N . GLN A 1 104 ? -15.265 -6.561 23.090 1.00 97.94 104 GLN A N 1
ATOM 738 C CA . GLN A 1 104 ? -13.825 -6.701 23.306 1.00 97.94 104 GLN A CA 1
ATOM 739 C C . GLN A 1 104 ? -13.015 -5.534 22.731 1.00 97.94 104 GLN A C 1
ATOM 741 O O . GLN A 1 104 ? -11.935 -5.249 23.238 1.00 97.94 104 GLN A O 1
ATOM 746 N N . THR A 1 105 ? -13.511 -4.839 21.704 1.00 97.88 105 THR A N 1
ATOM 747 C CA . THR A 1 105 ? -12.736 -3.824 20.972 1.00 97.88 105 THR A CA 1
ATOM 748 C C . THR A 1 105 ? -13.188 -2.399 21.276 1.00 97.88 105 THR A C 1
ATOM 750 O O . THR A 1 105 ? -12.351 -1.502 21.263 1.00 97.88 105 THR A O 1
ATOM 753 N N . LYS A 1 106 ? -14.461 -2.171 21.631 1.00 97.44 106 LYS A N 1
ATOM 754 C CA . LYS A 1 106 ? -15.097 -0.842 21.748 1.00 97.44 106 LYS A CA 1
ATOM 755 C C . LYS A 1 106 ? -14.367 0.190 22.617 1.00 97.44 106 LYS A C 1
ATOM 757 O O . LYS A 1 106 ? -14.540 1.387 22.425 1.00 97.44 106 LYS A O 1
ATOM 762 N N . LEU A 1 107 ? -13.536 -0.239 23.570 1.00 97.56 107 LEU A N 1
ATOM 763 C CA . LEU A 1 107 ? -12.741 0.673 24.404 1.00 97.56 107 LEU A CA 1
ATOM 764 C C . LEU A 1 107 ? -11.562 1.308 23.643 1.00 97.56 107 LEU A C 1
ATOM 766 O O . LEU A 1 107 ? -11.149 2.424 23.962 1.00 97.56 107 LEU A O 1
ATOM 770 N N . TYR A 1 108 ? -11.046 0.626 22.621 1.00 98.06 108 TYR A N 1
ATOM 771 C CA . TYR A 1 108 ? -9.893 1.054 21.823 1.00 98.06 108 TYR A CA 1
ATOM 772 C C . TYR A 1 108 ? -10.275 1.911 20.620 1.00 98.06 108 TYR A C 1
ATOM 774 O O . TYR A 1 108 ? -9.399 2.523 20.011 1.00 98.06 108 TYR A O 1
ATOM 782 N N . PHE A 1 109 ? -11.564 1.971 20.284 1.00 98.31 109 PHE A N 1
ATOM 783 C CA . PHE A 1 109 ? -12.044 2.658 19.096 1.00 98.31 109 PHE A CA 1
ATOM 784 C C . PHE A 1 109 ? -13.085 3.721 19.437 1.00 98.31 109 PHE A C 1
ATOM 786 O O . PHE A 1 109 ? -13.795 3.648 20.440 1.00 98.31 109 PHE A O 1
ATOM 793 N N . VAL A 1 110 ? -13.163 4.737 18.588 1.00 97.50 110 VAL A N 1
ATOM 794 C CA . VAL A 1 110 ? -14.254 5.710 18.581 1.00 97.50 110 VAL A CA 1
ATOM 795 C C . VAL A 1 110 ? -14.776 5.859 17.173 1.00 97.50 110 VAL A C 1
ATOM 797 O O . VAL A 1 110 ? -14.008 5.815 16.218 1.00 97.50 110 VAL A O 1
ATOM 800 N N . GLU A 1 111 ? -16.078 6.046 17.043 1.00 96.62 111 GLU A N 1
ATOM 801 C CA . GLU A 1 111 ? -16.685 6.415 15.776 1.00 96.62 111 GLU A CA 1
ATOM 802 C C . GLU A 1 111 ? -16.829 7.936 15.710 1.00 96.62 111 GLU A C 1
ATOM 804 O O . GLU A 1 111 ? -17.248 8.575 16.680 1.00 96.62 111 GLU A O 1
ATOM 809 N N . LYS A 1 112 ? -16.463 8.527 14.573 1.00 95.75 112 LYS A N 1
ATOM 810 C CA . LYS A 1 112 ? -16.674 9.950 14.312 1.00 95.75 112 LYS A CA 1
ATOM 811 C C . LYS A 1 112 ? -17.302 10.141 12.947 1.00 95.75 112 LYS A C 1
ATOM 813 O O . LYS A 1 112 ? -16.902 9.505 11.978 1.00 95.75 112 LYS A O 1
ATOM 818 N N . TYR A 1 113 ? -18.219 11.094 12.867 1.00 93.31 113 TYR A N 1
ATOM 819 C CA . TYR A 1 113 ? -18.795 11.523 11.604 1.00 93.31 113 TYR A CA 1
ATOM 820 C C . TYR A 1 113 ? -17.814 12.444 10.863 1.00 93.31 113 TYR A C 1
ATOM 822 O O . TYR A 1 113 ? -17.501 13.538 11.342 1.00 93.31 113 TYR A O 1
ATOM 830 N N . GLN A 1 114 ? -17.306 12.001 9.714 1.00 89.62 114 GLN A N 1
ATOM 831 C CA . GLN A 1 114 ? -16.403 12.754 8.840 1.00 89.62 114 GLN A CA 1
ATOM 832 C C . GLN A 1 114 ? -16.739 12.485 7.376 1.00 89.62 114 GLN A C 1
ATOM 834 O O . GLN A 1 114 ? -17.024 11.354 7.008 1.00 89.62 114 GLN A O 1
ATOM 839 N N . GLU A 1 115 ? -16.693 13.518 6.529 1.00 86.00 115 GLU A N 1
ATOM 840 C CA . GLU A 1 115 ? -16.952 13.375 5.082 1.00 86.00 115 GLU A CA 1
ATOM 841 C C . GLU A 1 115 ? -18.281 12.663 4.774 1.00 86.00 115 GLU A C 1
ATOM 843 O O . GLU A 1 115 ? -18.389 11.876 3.840 1.00 86.00 115 GLU A O 1
ATOM 848 N N . TYR A 1 116 ? -19.307 12.961 5.576 1.00 89.38 116 TYR A N 1
ATOM 849 C CA . TYR A 1 116 ? -20.654 12.392 5.467 1.00 89.38 116 TYR A CA 1
ATOM 850 C C . TYR A 1 116 ? -20.777 10.897 5.795 1.00 89.38 116 TYR A C 1
ATOM 852 O O . TYR A 1 116 ? -21.828 10.305 5.558 1.00 89.38 116 TYR A O 1
ATOM 860 N N . VAL A 1 117 ? -19.741 10.294 6.381 1.00 88.94 117 VAL A N 1
ATOM 861 C CA . VAL A 1 117 ? -19.740 8.893 6.806 1.00 88.94 117 VAL A CA 1
ATOM 862 C C . VAL A 1 117 ? -19.209 8.748 8.231 1.00 88.94 117 VAL A C 1
ATOM 864 O O . VAL A 1 117 ? -18.398 9.540 8.711 1.00 88.94 117 VAL A O 1
ATOM 867 N N . ASN A 1 118 ? -19.674 7.723 8.936 1.00 91.62 118 ASN A N 1
ATOM 868 C CA . ASN A 1 118 ? -19.093 7.339 10.214 1.00 91.62 118 ASN A CA 1
ATOM 869 C C . ASN A 1 118 ? -17.789 6.577 9.961 1.00 91.62 118 ASN A C 1
ATOM 871 O O . ASN A 1 118 ? -17.799 5.525 9.322 1.00 91.62 118 ASN A O 1
ATOM 875 N N . LYS A 1 119 ? -16.667 7.118 10.448 1.00 95.25 119 LYS A N 1
ATOM 876 C CA . LYS A 1 119 ? -15.343 6.495 10.347 1.00 95.25 119 LYS A CA 1
ATOM 877 C C . LYS A 1 119 ? -14.857 6.038 11.729 1.00 95.25 119 LYS A C 1
ATOM 879 O O . LYS A 1 119 ? -14.990 6.798 12.698 1.00 95.25 119 LYS A O 1
ATOM 884 N N . PRO A 1 120 ? -14.274 4.835 11.843 1.00 97.81 120 PRO A N 1
ATOM 885 C CA . PRO A 1 120 ? -13.657 4.368 13.069 1.00 97.81 120 PRO A CA 1
ATOM 886 C C . PRO A 1 120 ? -12.269 4.992 13.233 1.00 97.81 120 PRO A C 1
ATOM 888 O O . PRO A 1 120 ? -11.521 5.191 12.277 1.00 97.81 120 PRO A O 1
ATOM 891 N N . PHE A 1 121 ? -11.915 5.285 14.477 1.00 98.19 121 PHE A N 1
ATOM 892 C CA . PHE A 1 121 ? -10.614 5.799 14.883 1.00 98.19 121 PHE A CA 1
ATOM 893 C C . PHE A 1 121 ? -10.046 4.903 15.970 1.00 98.19 121 PHE A C 1
ATOM 895 O O . PHE A 1 121 ? -10.742 4.617 16.943 1.00 98.19 121 PHE A O 1
ATOM 902 N N . VAL A 1 122 ? -8.778 4.513 15.854 1.00 98.19 122 VAL A N 1
ATOM 903 C CA . VAL A 1 122 ? -8.062 3.842 16.946 1.00 98.19 122 VAL A CA 1
ATOM 904 C C . VAL A 1 122 ? -7.507 4.879 17.917 1.00 98.19 122 VAL A C 1
ATOM 906 O O . VAL A 1 122 ? -6.894 5.866 17.506 1.00 98.19 122 VAL A O 1
ATOM 909 N N . ARG A 1 123 ? -7.708 4.651 19.216 1.00 97.69 123 ARG A N 1
ATOM 910 C CA . ARG A 1 123 ? -7.129 5.447 20.301 1.00 97.69 123 ARG A CA 1
ATOM 911 C C . ARG A 1 123 ? -5.766 4.892 20.682 1.00 97.69 123 ARG A C 1
ATOM 913 O O . ARG A 1 123 ? -5.649 3.732 21.070 1.00 97.69 123 ARG A O 1
ATOM 920 N N . VAL A 1 124 ? -4.746 5.741 20.626 1.00 95.94 124 VAL A N 1
ATOM 921 C CA . VAL A 1 124 ? -3.366 5.381 20.962 1.00 95.94 124 VAL A CA 1
ATOM 922 C C . VAL A 1 124 ? -2.804 6.368 21.977 1.00 95.94 124 VAL A C 1
ATOM 924 O O . VAL A 1 124 ? -2.987 7.577 21.849 1.00 95.94 124 VAL A O 1
ATOM 927 N N . ALA A 1 125 ? -2.110 5.869 22.999 1.00 94.38 125 ALA A N 1
ATOM 928 C CA . ALA A 1 125 ? -1.431 6.728 23.963 1.00 94.38 125 ALA A CA 1
ATOM 929 C C . ALA A 1 125 ? -0.221 7.420 23.307 1.00 94.38 125 ALA A C 1
ATOM 931 O O . ALA A 1 125 ? 0.643 6.756 22.741 1.00 94.38 125 ALA A O 1
ATOM 932 N N . GLN A 1 126 ? -0.140 8.749 23.404 1.00 93.62 126 GLN A N 1
ATOM 933 C CA . GLN A 1 126 ? 0.947 9.553 22.838 1.00 93.62 126 GLN A CA 1
ATOM 934 C C . GLN A 1 126 ? 1.258 10.744 23.751 1.00 93.62 126 GLN A C 1
ATOM 936 O O . GLN A 1 126 ? 0.371 11.539 24.052 1.00 93.62 126 GLN A O 1
ATOM 941 N N . ASN A 1 127 ? 2.525 10.900 24.157 1.00 90.81 127 ASN A N 1
ATOM 942 C CA . ASN A 1 127 ? 3.034 12.051 24.925 1.00 90.81 127 ASN A CA 1
ATOM 943 C C . ASN A 1 127 ? 2.186 12.422 26.160 1.00 90.81 127 ASN A C 1
ATOM 945 O O . ASN A 1 127 ? 1.886 13.591 26.389 1.00 90.81 127 ASN A O 1
ATOM 949 N N . GLY A 1 128 ? 1.759 11.423 26.941 1.00 88.94 128 GLY A N 1
ATOM 950 C CA . GLY A 1 128 ? 0.914 11.637 28.125 1.00 88.94 128 GLY A CA 1
ATOM 951 C C . GLY A 1 128 ? -0.555 11.960 27.819 1.00 88.94 128 GLY A C 1
ATOM 952 O O . GLY A 1 128 ? -1.318 12.243 28.737 1.00 88.94 128 GLY A O 1
ATOM 953 N N . GLY A 1 129 ? -0.963 11.904 26.550 1.00 93.19 129 GLY A N 1
ATOM 954 C CA . GLY A 1 129 ? -2.346 12.024 26.099 1.00 93.19 129 GLY A CA 1
ATOM 955 C C . GLY A 1 129 ? -2.777 10.846 25.226 1.00 93.19 129 GLY A C 1
ATOM 956 O O . GLY A 1 129 ? -2.125 9.805 25.174 1.00 93.19 129 GLY A O 1
ATOM 957 N N . THR A 1 130 ? -3.899 11.018 24.532 1.00 94.81 130 THR A N 1
ATOM 958 C CA . THR A 1 130 ? -4.400 10.082 23.515 1.00 94.81 130 THR A CA 1
ATOM 959 C C . THR A 1 130 ? -4.415 10.786 22.166 1.00 94.81 130 THR A C 1
ATOM 961 O O . THR A 1 130 ? -4.844 11.937 22.089 1.00 94.81 130 THR A O 1
ATOM 964 N N . VAL A 1 131 ? -3.952 10.108 21.121 1.00 96.06 131 VAL A N 1
ATOM 965 C CA . VAL A 1 131 ? -4.156 10.478 19.718 1.00 96.06 131 VAL A CA 1
ATOM 966 C C . VAL A 1 131 ? -5.164 9.510 19.102 1.00 96.06 131 VAL A C 1
ATOM 968 O O . VAL A 1 131 ? -5.191 8.329 19.445 1.00 96.06 131 VAL A O 1
ATOM 971 N N . GLU A 1 132 ? -6.018 10.019 18.222 1.00 96.81 132 GLU A N 1
ATOM 972 C CA . GLU A 1 132 ? -7.023 9.235 17.508 1.00 96.81 132 GLU A CA 1
ATOM 973 C C . GLU A 1 132 ? -6.643 9.197 16.031 1.00 96.81 132 GLU A C 1
ATOM 975 O O . GLU A 1 132 ? -6.542 10.245 15.396 1.00 96.81 132 GLU A O 1
ATOM 980 N N . ILE A 1 133 ? -6.405 7.998 15.501 1.00 97.56 133 ILE A N 1
ATOM 981 C CA . ILE A 1 133 ? -5.939 7.785 14.125 1.00 97.56 133 ILE A CA 1
ATOM 982 C C . ILE A 1 133 ? -7.098 7.207 13.319 1.00 97.56 133 ILE A C 1
ATOM 984 O O . ILE A 1 133 ? -7.659 6.186 13.723 1.00 97.56 133 ILE A O 1
ATOM 988 N N . ALA A 1 134 ? -7.465 7.864 12.218 1.00 97.50 134 ALA A N 1
ATOM 989 C CA . ALA A 1 134 ? -8.548 7.411 11.346 1.00 97.50 134 ALA A CA 1
ATOM 990 C C . ALA A 1 134 ? -8.205 6.055 10.719 1.00 97.50 134 ALA A C 1
ATOM 992 O O . ALA A 1 134 ? -7.043 5.800 10.400 1.00 97.50 134 ALA A O 1
ATOM 993 N N . ILE A 1 135 ? -9.207 5.200 10.534 1.00 98.25 135 ILE A N 1
ATOM 994 C CA . ILE A 1 135 ? -9.046 3.903 9.880 1.00 98.25 135 ILE A CA 1
ATOM 995 C C . ILE A 1 135 ? -9.968 3.860 8.667 1.00 98.25 135 ILE A C 1
ATOM 997 O O . ILE A 1 135 ? -11.184 4.010 8.799 1.00 98.25 135 ILE A O 1
ATOM 1001 N N . GLU A 1 136 ? -9.393 3.607 7.499 1.00 97.94 136 GLU A N 1
ATOM 1002 C CA . GLU A 1 136 ? -10.136 3.333 6.275 1.00 97.94 136 GLU A CA 1
ATOM 1003 C C . GLU A 1 136 ? -10.042 1.842 5.956 1.00 97.94 136 GLU A C 1
ATOM 1005 O O . GLU A 1 136 ? -8.954 1.274 5.839 1.00 97.94 136 GLU A O 1
ATOM 1010 N N . ILE A 1 137 ? -11.201 1.190 5.866 1.00 97.94 137 ILE A N 1
ATOM 1011 C CA . ILE A 1 137 ? -11.305 -0.254 5.658 1.00 97.94 137 ILE A CA 1
ATOM 1012 C C . ILE A 1 137 ? -11.853 -0.496 4.261 1.00 97.94 137 ILE A C 1
ATOM 1014 O O . ILE A 1 137 ? -12.896 0.040 3.885 1.00 97.94 137 ILE A O 1
ATOM 1018 N N . PHE A 1 138 ? -11.157 -1.333 3.505 1.00 98.12 138 PHE A N 1
ATOM 1019 C CA . PHE A 1 138 ? -11.491 -1.665 2.131 1.00 98.12 138 PHE A CA 1
ATOM 1020 C C . PHE A 1 138 ? -11.686 -3.169 1.974 1.00 98.12 138 PHE A C 1
ATOM 1022 O O . PHE A 1 138 ? -11.015 -3.971 2.618 1.00 98.12 138 PHE A O 1
ATOM 1029 N N . ASP A 1 139 ? -12.567 -3.559 1.063 1.00 98.06 139 ASP A N 1
ATOM 1030 C CA . ASP A 1 139 ? -12.663 -4.926 0.568 1.00 98.06 139 ASP A CA 1
ATOM 1031 C C . ASP A 1 139 ? -13.036 -4.913 -0.922 1.00 98.06 139 ASP A C 1
ATOM 1033 O O . ASP A 1 139 ? -13.428 -3.881 -1.479 1.00 98.06 139 ASP A O 1
ATOM 1037 N N . TRP A 1 140 ? -12.895 -6.055 -1.590 1.00 97.69 140 TRP A N 1
ATOM 1038 C CA . TRP A 1 140 ? -13.223 -6.169 -3.011 1.00 97.69 140 TRP A CA 1
ATOM 1039 C C . TRP A 1 140 ? -14.722 -6.338 -3.300 1.00 97.69 140 TRP A C 1
ATOM 1041 O O . TRP A 1 140 ? -15.114 -6.216 -4.454 1.00 97.69 140 TRP A O 1
ATOM 1051 N N . VAL A 1 141 ? -15.565 -6.631 -2.307 1.00 96.25 141 VAL A N 1
ATOM 1052 C CA . VAL A 1 141 ? -17.026 -6.736 -2.481 1.00 96.25 141 VAL A CA 1
ATOM 1053 C C . VAL A 1 141 ? -17.637 -5.343 -2.641 1.00 96.25 141 VAL A C 1
ATOM 1055 O O . VAL A 1 141 ? -18.454 -5.135 -3.533 1.00 96.25 141 VAL A O 1
ATOM 1058 N N . VAL A 1 142 ? -17.194 -4.382 -1.829 1.00 94.19 142 VAL A N 1
ATOM 1059 C CA . VAL A 1 142 ? -17.557 -2.961 -1.908 1.00 94.19 142 VAL A CA 1
ATOM 1060 C C . VAL A 1 142 ? -16.866 -2.286 -3.099 1.00 94.19 142 VAL A C 1
ATOM 1062 O O . VAL A 1 142 ? -17.455 -1.421 -3.743 1.00 94.19 142 VAL A O 1
ATOM 1065 N N . TRP A 1 143 ? -15.640 -2.708 -3.434 1.00 95.50 143 TRP A N 1
ATOM 1066 C CA . TRP A 1 143 ? -14.853 -2.176 -4.556 1.00 95.50 143 TRP A CA 1
ATOM 1067 C C . TRP A 1 143 ? -14.553 -3.253 -5.617 1.00 95.50 143 TRP A C 1
ATOM 1069 O O . TRP A 1 143 ? -13.385 -3.613 -5.816 1.00 95.50 143 TRP A O 1
ATOM 1079 N N . PRO A 1 144 ? -15.565 -3.774 -6.339 1.00 96.19 144 PRO A N 1
ATOM 1080 C CA . PRO A 1 144 ? -15.399 -4.890 -7.278 1.00 96.19 144 PRO A CA 1
ATOM 1081 C C . PRO A 1 144 ? -14.431 -4.588 -8.426 1.00 96.19 144 PRO A C 1
ATOM 1083 O O . PRO A 1 144 ? -13.673 -5.460 -8.848 1.00 96.19 144 PRO A O 1
ATOM 1086 N N . GLN A 1 145 ? -14.375 -3.340 -8.883 1.00 95.06 145 GLN A N 1
ATOM 1087 C CA . GLN A 1 145 ? -13.413 -2.873 -9.881 1.00 95.06 145 GLN A CA 1
ATOM 1088 C C . GLN A 1 145 ? -11.956 -2.929 -9.392 1.00 95.06 145 GLN A C 1
ATOM 1090 O O . GLN A 1 145 ? -11.039 -2.937 -10.203 1.00 95.06 145 GLN A O 1
ATOM 1095 N N . ARG A 1 146 ? -11.727 -2.992 -8.072 1.00 95.25 146 ARG A N 1
ATOM 1096 C CA . ARG A 1 146 ? -10.399 -3.152 -7.459 1.00 95.25 146 ARG A CA 1
ATOM 1097 C C . ARG A 1 146 ? -10.103 -4.587 -7.043 1.00 95.25 146 ARG A C 1
ATOM 1099 O O . ARG A 1 146 ? -9.084 -4.830 -6.401 1.00 95.25 146 ARG A O 1
ATOM 1106 N N . ARG A 1 147 ? -10.939 -5.561 -7.419 1.00 96.38 147 ARG A N 1
ATOM 1107 C CA . ARG A 1 147 ? -10.789 -6.956 -6.985 1.00 96.38 147 ARG A CA 1
ATOM 1108 C C . ARG A 1 147 ? -9.402 -7.534 -7.244 1.00 96.38 147 ARG A C 1
ATOM 1110 O O . ARG A 1 147 ? -8.859 -8.188 -6.361 1.00 96.38 147 ARG A O 1
ATOM 1117 N N . MET A 1 148 ? -8.803 -7.255 -8.403 1.00 95.19 148 MET A N 1
ATOM 1118 C CA . MET A 1 148 ? -7.450 -7.734 -8.720 1.00 95.19 148 MET A CA 1
ATOM 1119 C C . MET A 1 148 ? -6.394 -7.296 -7.691 1.00 95.19 148 MET A C 1
ATOM 1121 O O . MET A 1 148 ? -5.396 -7.988 -7.510 1.00 95.19 148 MET A O 1
ATOM 1125 N N . TYR A 1 149 ? -6.637 -6.193 -6.980 1.00 96.12 149 TYR A N 1
ATOM 1126 C CA . TYR A 1 149 ? -5.762 -5.643 -5.948 1.00 96.12 149 TYR A CA 1
ATOM 1127 C C . TYR A 1 149 ? -6.230 -5.957 -4.523 1.00 96.12 149 TYR A C 1
ATOM 1129 O O . TYR A 1 149 ? -5.391 -6.047 -3.631 1.00 96.12 149 TYR A O 1
ATOM 1137 N N . TYR A 1 150 ? -7.542 -6.078 -4.295 1.00 97.88 150 TYR A N 1
ATOM 1138 C CA . TYR A 1 150 ? -8.143 -6.164 -2.954 1.00 97.88 150 TYR A CA 1
ATOM 1139 C C . TYR A 1 150 ? -8.572 -7.582 -2.548 1.00 97.88 150 TYR A C 1
ATOM 1141 O O . TYR A 1 150 ? -8.871 -7.819 -1.381 1.00 97.88 150 TYR A O 1
ATOM 1149 N N . ASP A 1 151 ? -8.592 -8.544 -3.473 1.00 98.06 151 ASP A N 1
ATOM 1150 C CA . ASP A 1 151 ? -8.818 -9.954 -3.142 1.00 98.06 151 ASP A CA 1
ATOM 1151 C C . ASP A 1 151 ? -7.511 -10.574 -2.621 1.00 98.06 151 ASP A C 1
ATOM 1153 O O . ASP A 1 151 ? -6.592 -10.877 -3.387 1.00 98.06 151 ASP A O 1
ATOM 1157 N N . LEU A 1 152 ? -7.418 -10.740 -1.299 1.00 98.12 152 LEU A N 1
ATOM 1158 C CA . LEU A 1 152 ? -6.248 -11.270 -0.586 1.00 98.12 152 LEU A CA 1
ATOM 1159 C C . LEU A 1 152 ? -6.089 -12.793 -0.755 1.00 98.12 152 LEU A C 1
ATOM 1161 O O . LEU A 1 152 ? -5.174 -13.401 -0.195 1.00 98.12 152 LEU A O 1
ATOM 1165 N N . ASN A 1 153 ? -6.979 -13.441 -1.513 1.00 97.25 153 ASN A N 1
ATOM 1166 C CA . ASN A 1 153 ? -6.792 -14.820 -1.960 1.00 97.25 153 ASN A CA 1
ATOM 1167 C C . ASN A 1 153 ? -6.016 -14.922 -3.278 1.00 97.25 153 ASN A C 1
ATOM 1169 O O . ASN A 1 153 ? -5.601 -16.021 -3.647 1.00 97.25 153 ASN A O 1
ATOM 1173 N N . LEU A 1 154 ? -5.803 -13.811 -3.989 1.00 96.31 154 LEU A N 1
ATOM 1174 C CA . LEU A 1 154 ? -5.011 -13.811 -5.213 1.00 96.31 154 LEU A CA 1
ATOM 1175 C C . LEU A 1 154 ? -3.518 -13.855 -4.884 1.00 96.31 154 LEU A C 1
ATOM 1177 O O . LEU A 1 154 ? -3.026 -13.089 -4.057 1.00 96.31 154 LEU A O 1
ATOM 1181 N N . ALA A 1 155 ? -2.784 -14.720 -5.587 1.00 94.06 155 ALA A N 1
ATOM 1182 C CA . ALA A 1 155 ? -1.355 -14.942 -5.364 1.00 94.06 155 ALA A CA 1
ATOM 1183 C C . ALA A 1 155 ? -0.486 -13.662 -5.368 1.00 94.06 155 ALA A C 1
ATOM 1185 O O . ALA A 1 155 ? 0.448 -13.608 -4.575 1.00 94.06 155 ALA A O 1
ATOM 1186 N N . PRO A 1 156 ? -0.756 -12.614 -6.176 1.00 92.06 156 PRO A N 1
ATOM 1187 C CA . PRO A 1 156 ? 0.026 -11.373 -6.120 1.00 92.06 156 PRO A CA 1
ATOM 1188 C C . PRO A 1 156 ? -0.198 -10.526 -4.852 1.00 92.06 156 PRO A C 1
ATOM 1190 O O . PRO A 1 156 ? 0.644 -9.691 -4.517 1.00 92.06 156 PRO A O 1
ATOM 1193 N N . ASN A 1 157 ? -1.310 -10.733 -4.141 1.00 95.50 157 ASN A N 1
ATOM 1194 C CA . ASN A 1 157 ? -1.761 -9.907 -3.016 1.00 95.50 157 ASN A CA 1
ATOM 1195 C C . ASN A 1 157 ? -1.357 -10.539 -1.674 1.00 95.50 157 ASN A C 1
ATOM 1197 O O . ASN A 1 157 ? -2.176 -10.699 -0.770 1.00 95.50 157 ASN A O 1
ATOM 1201 N N . THR A 1 158 ? -0.091 -10.952 -1.547 1.00 94.88 158 THR A N 1
ATOM 1202 C CA . THR A 1 158 ? 0.385 -11.608 -0.321 1.00 94.88 158 THR A CA 1
ATOM 1203 C C . THR A 1 158 ? 0.590 -10.621 0.823 1.00 94.88 158 THR A C 1
ATOM 1205 O O . THR A 1 158 ? 1.016 -9.478 0.633 1.00 94.88 158 THR A O 1
ATOM 1208 N N . GLN A 1 159 ? 0.311 -11.099 2.032 1.00 96.44 159 GLN A N 1
ATOM 1209 C CA . GLN A 1 159 ? 0.568 -10.386 3.273 1.00 96.44 159 GLN A CA 1
ATOM 1210 C C . GLN A 1 159 ? 2.035 -10.554 3.690 1.00 96.44 159 GLN A C 1
ATOM 1212 O O . GLN A 1 159 ? 2.627 -11.624 3.545 1.00 96.44 159 GLN A O 1
ATOM 1217 N N . MET A 1 160 ? 2.607 -9.504 4.264 1.00 95.50 160 MET A N 1
ATOM 1218 C CA . MET A 1 160 ? 3.901 -9.509 4.926 1.00 95.50 160 MET A CA 1
ATOM 1219 C C . MET A 1 160 ? 3.690 -9.239 6.409 1.00 95.50 160 MET A C 1
ATOM 1221 O O . MET A 1 160 ? 3.154 -8.198 6.784 1.00 95.50 160 MET A O 1
ATOM 1225 N N . MET A 1 161 ? 4.114 -10.179 7.249 1.00 96.25 161 MET A N 1
ATOM 1226 C CA . MET A 1 161 ? 4.037 -10.022 8.696 1.00 96.25 161 MET A CA 1
ATOM 1227 C C . MET A 1 161 ? 5.094 -9.026 9.178 1.00 96.25 161 MET A C 1
ATOM 1229 O O . MET A 1 161 ? 6.266 -9.143 8.820 1.00 96.25 161 MET A O 1
ATOM 1233 N N . LEU A 1 162 ? 4.684 -8.084 10.021 1.00 94.31 162 LEU A N 1
ATOM 1234 C CA . LEU A 1 162 ? 5.543 -7.148 10.732 1.00 94.31 162 LEU A CA 1
ATOM 1235 C C . LEU A 1 162 ? 5.367 -7.344 12.234 1.00 94.31 162 LEU A C 1
ATOM 1237 O O . LEU A 1 162 ? 4.244 -7.344 12.736 1.00 94.31 162 LEU A O 1
ATOM 1241 N N . SER A 1 163 ? 6.479 -7.464 12.954 1.00 91.31 163 SER A N 1
ATOM 1242 C CA . SER A 1 163 ? 6.482 -7.464 14.416 1.00 91.31 163 SER A CA 1
ATOM 1243 C C . SER A 1 163 ? 6.658 -6.029 14.911 1.00 91.31 163 SER A C 1
ATOM 1245 O O . SER A 1 163 ? 7.754 -5.474 14.868 1.00 91.31 163 SER A O 1
ATOM 1247 N N . LEU A 1 164 ? 5.561 -5.417 15.355 1.00 83.94 164 LEU A N 1
ATOM 1248 C CA . LEU A 1 164 ? 5.485 -4.026 15.799 1.00 83.94 164 LEU A CA 1
ATOM 1249 C C . LEU A 1 164 ? 4.957 -3.971 17.231 1.00 83.94 164 LEU A C 1
ATOM 1251 O O . LEU A 1 164 ? 3.924 -4.560 17.538 1.00 83.94 164 LEU A O 1
ATOM 1255 N N . SER A 1 165 ? 5.634 -3.240 18.119 1.00 74.62 165 SER A N 1
ATOM 1256 C CA . SER A 1 165 ? 5.149 -3.009 19.493 1.00 74.62 165 SER A CA 1
ATOM 1257 C C . SER A 1 165 ? 4.748 -4.303 20.226 1.00 74.62 165 SER A C 1
ATOM 1259 O O . SER A 1 165 ? 3.717 -4.355 20.891 1.00 74.62 165 SER A O 1
ATOM 1261 N N . GLN A 1 166 ? 5.565 -5.355 20.075 1.00 79.94 166 GLN A N 1
ATOM 1262 C CA . GLN A 1 166 ? 5.366 -6.702 20.644 1.00 79.94 166 GLN A CA 1
ATOM 1263 C C . GLN A 1 166 ? 4.147 -7.481 20.116 1.00 79.94 166 GLN A C 1
ATOM 1265 O O . GLN A 1 166 ? 3.829 -8.545 20.642 1.00 79.94 166 GLN A O 1
ATOM 1270 N N . ARG A 1 167 ? 3.476 -6.995 19.068 1.00 87.25 167 ARG A N 1
ATOM 1271 C CA . ARG A 1 167 ? 2.405 -7.710 18.366 1.00 87.25 167 ARG A CA 1
ATOM 1272 C C . ARG A 1 167 ? 2.779 -7.914 16.907 1.00 87.25 167 ARG A C 1
ATOM 1274 O O . ARG A 1 167 ? 3.551 -7.148 16.332 1.00 87.25 167 ARG A O 1
ATOM 1281 N N . ASN A 1 168 ? 2.213 -8.948 16.306 1.00 91.56 168 ASN A N 1
ATOM 1282 C CA . ASN A 1 168 ? 2.298 -9.120 14.867 1.00 91.56 168 ASN A CA 1
ATOM 1283 C C . ASN A 1 168 ? 1.144 -8.374 14.206 1.00 91.56 168 ASN A C 1
ATOM 1285 O O . ASN A 1 168 ? 0.051 -8.264 14.755 1.00 91.56 168 ASN A O 1
ATOM 1289 N N . THR A 1 169 ? 1.411 -7.832 13.032 1.00 95.75 169 THR A N 1
ATOM 1290 C CA . THR A 1 169 ? 0.387 -7.323 12.134 1.00 95.75 169 THR A CA 1
ATOM 1291 C C . THR A 1 169 ? 0.836 -7.541 10.696 1.00 95.75 169 THR A C 1
ATOM 1293 O O . THR A 1 169 ? 1.957 -7.994 10.466 1.00 95.75 169 THR A O 1
ATOM 1296 N N . TYR A 1 170 ? -0.008 -7.233 9.720 1.00 97.81 170 TYR A N 1
ATOM 1297 C CA . TYR A 1 170 ? 0.263 -7.543 8.321 1.00 97.81 170 TYR A CA 1
ATOM 1298 C C . TYR A 1 170 ? 0.159 -6.296 7.449 1.00 97.81 170 TYR A C 1
ATOM 1300 O O . TYR A 1 170 ? -0.818 -5.557 7.534 1.00 97.81 170 TYR A O 1
ATOM 1308 N N . THR A 1 171 ? 1.135 -6.071 6.573 1.00 98.06 171 THR A N 1
ATOM 1309 C CA . THR A 1 171 ? 0.986 -5.173 5.415 1.00 98.06 171 THR A CA 1
ATOM 1310 C C . THR A 1 171 ? 0.792 -6.002 4.156 1.00 98.06 171 THR A C 1
ATOM 1312 O O . THR A 1 171 ? 1.091 -7.196 4.143 1.00 98.06 171 THR A O 1
ATOM 1315 N N . LEU A 1 172 ? 0.356 -5.386 3.061 1.00 97.94 172 LEU A N 1
ATOM 1316 C CA . LEU A 1 172 ? 0.570 -5.997 1.748 1.00 97.94 172 LEU A CA 1
ATOM 1317 C C . LEU A 1 172 ? 2.075 -6.026 1.443 1.00 97.94 172 LEU A C 1
ATOM 1319 O O . LEU A 1 172 ? 2.855 -5.228 1.980 1.00 97.94 172 LEU A O 1
ATOM 1323 N N . ASN A 1 173 ? 2.501 -6.980 0.617 1.00 95.56 173 ASN A N 1
ATOM 1324 C CA . ASN A 1 173 ? 3.908 -7.126 0.267 1.00 95.56 173 ASN A CA 1
ATOM 1325 C C . ASN A 1 173 ? 4.468 -5.877 -0.456 1.00 95.56 173 ASN A C 1
ATOM 1327 O O . ASN A 1 173 ? 3.737 -5.062 -1.024 1.00 95.56 173 ASN A O 1
ATOM 1331 N N . THR A 1 174 ? 5.796 -5.728 -0.448 1.00 96.81 174 THR A N 1
ATOM 1332 C CA . THR A 1 174 ? 6.481 -4.557 -1.021 1.00 96.81 174 THR A CA 1
ATOM 1333 C C . THR A 1 174 ? 6.203 -4.384 -2.517 1.00 96.81 174 THR A C 1
ATOM 1335 O O . THR A 1 174 ? 6.030 -3.253 -2.966 1.00 96.81 174 THR A O 1
ATOM 1338 N N . ALA A 1 175 ? 6.110 -5.479 -3.278 1.00 96.19 175 ALA A N 1
ATOM 1339 C CA . ALA A 1 175 ? 5.820 -5.441 -4.711 1.00 96.19 175 ALA A CA 1
ATOM 1340 C C . ALA A 1 175 ? 4.417 -4.877 -5.000 1.00 96.19 175 ALA A C 1
ATOM 1342 O O . ALA A 1 175 ? 4.256 -4.025 -5.872 1.00 96.19 175 ALA A O 1
ATOM 1343 N N . TRP A 1 176 ? 3.413 -5.297 -4.229 1.00 97.38 176 TRP A N 1
ATOM 1344 C CA . TRP A 1 176 ? 2.045 -4.798 -4.304 1.00 97.38 176 TRP A CA 1
ATOM 1345 C C . TRP A 1 176 ? 1.990 -3.307 -3.974 1.00 97.38 176 TRP A C 1
ATOM 1347 O O . TRP A 1 176 ? 1.459 -2.521 -4.759 1.00 97.38 176 TRP A O 1
ATOM 1357 N N . LEU A 1 177 ? 2.601 -2.896 -2.856 1.00 98.25 177 LEU A N 1
ATOM 1358 C CA . LEU A 1 177 ? 2.623 -1.491 -2.438 1.00 98.25 177 LEU A CA 1
ATOM 1359 C C . LEU A 1 177 ? 3.301 -0.606 -3.487 1.00 98.25 177 LEU A C 1
ATOM 1361 O O . LEU A 1 177 ? 2.820 0.490 -3.765 1.00 98.25 177 LEU A O 1
ATOM 1365 N N . LEU A 1 178 ? 4.385 -1.090 -4.098 1.00 97.88 178 LEU A N 1
ATOM 1366 C CA . LEU A 1 178 ? 5.117 -0.354 -5.124 1.00 97.88 178 LEU A CA 1
ATOM 1367 C C . LEU A 1 178 ? 4.270 -0.160 -6.391 1.00 97.88 178 LEU A C 1
ATOM 1369 O O . LEU A 1 178 ? 4.165 0.964 -6.879 1.00 97.88 178 LEU A O 1
ATOM 1373 N N . ARG A 1 179 ? 3.584 -1.211 -6.861 1.00 97.81 179 ARG A N 1
ATOM 1374 C CA . ARG A 1 179 ? 2.648 -1.131 -8.001 1.00 97.81 179 ARG A CA 1
ATOM 1375 C C . ARG A 1 179 ? 1.526 -0.126 -7.748 1.00 97.81 179 ARG A C 1
ATOM 1377 O O . ARG A 1 179 ? 1.267 0.734 -8.585 1.00 97.81 179 ARG A O 1
ATOM 1384 N N . GLN A 1 180 ? 0.911 -0.170 -6.565 1.00 98.00 180 GLN A N 1
ATOM 1385 C CA . GLN A 1 180 ? -0.131 0.795 -6.204 1.00 98.00 180 GLN A CA 1
ATOM 1386 C C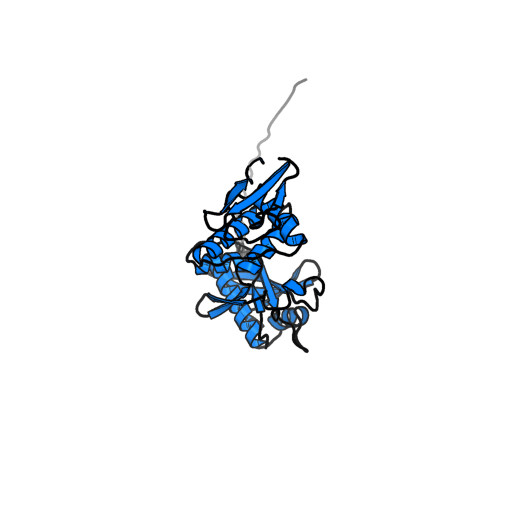 . GLN A 1 180 ? 0.398 2.223 -6.099 1.00 98.00 180 GLN A C 1
ATOM 1388 O O . GLN A 1 180 ? -0.314 3.171 -6.423 1.00 98.00 180 GLN A O 1
ATOM 1393 N N . LYS A 1 181 ? 1.652 2.401 -5.676 1.00 98.06 181 LYS A N 1
ATOM 1394 C CA . LYS A 1 181 ? 2.273 3.723 -5.622 1.00 98.06 181 LYS A CA 1
ATOM 1395 C C . LYS A 1 181 ? 2.589 4.290 -7.001 1.00 98.06 181 LYS A C 1
ATOM 1397 O O . LYS A 1 181 ? 2.458 5.499 -7.166 1.00 98.06 181 LYS A O 1
ATOM 1402 N N . PHE A 1 182 ? 2.894 3.452 -7.994 1.00 98.19 182 PHE A N 1
ATOM 1403 C CA . PHE A 1 182 ? 2.964 3.901 -9.387 1.00 98.19 182 PHE A CA 1
ATOM 1404 C C . PHE A 1 182 ? 1.621 4.481 -9.836 1.00 98.19 182 PHE A C 1
ATOM 1406 O O . PHE A 1 182 ? 1.565 5.636 -10.258 1.00 98.19 182 PHE A O 1
ATOM 1413 N N . LEU A 1 183 ? 0.534 3.720 -9.662 1.00 97.69 183 LEU A N 1
ATOM 1414 C CA . LEU A 1 183 ? -0.820 4.165 -10.009 1.00 97.69 183 LEU A CA 1
ATOM 1415 C C . LEU A 1 183 ? -1.198 5.458 -9.271 1.00 97.69 183 LEU A C 1
ATOM 1417 O O . LEU A 1 183 ? -1.655 6.417 -9.889 1.00 97.69 183 LEU A O 1
ATOM 1421 N N . ALA A 1 184 ? -0.936 5.527 -7.965 1.00 97.19 184 ALA A N 1
ATOM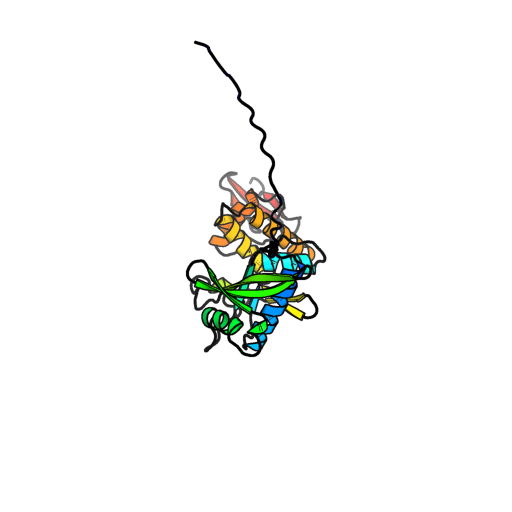 1422 C CA . ALA A 1 184 ? -1.223 6.707 -7.157 1.00 97.19 184 ALA A CA 1
ATOM 1423 C C . ALA A 1 184 ? -0.459 7.955 -7.632 1.00 97.19 184 ALA A C 1
ATOM 1425 O O . ALA A 1 184 ? -1.059 9.024 -7.745 1.00 97.19 184 ALA A O 1
ATOM 1426 N N . TYR A 1 185 ? 0.830 7.820 -7.965 1.00 97.31 185 TYR A N 1
ATOM 1427 C CA . TYR A 1 185 ? 1.649 8.915 -8.495 1.00 97.31 185 TYR A CA 1
ATOM 1428 C C . TYR A 1 185 ? 1.120 9.435 -9.841 1.00 97.31 185 TYR A C 1
ATOM 1430 O O . TYR A 1 185 ? 1.082 10.647 -10.085 1.00 97.31 185 TYR A O 1
ATOM 1438 N N . TYR A 1 186 ? 0.681 8.516 -10.706 1.00 97.31 186 TYR A N 1
ATOM 1439 C CA . TYR A 1 186 ? 0.070 8.848 -11.989 1.00 97.31 186 TYR A CA 1
ATOM 1440 C C . TYR A 1 186 ? -1.251 9.611 -11.811 1.00 97.31 186 TYR A C 1
ATOM 1442 O O . TYR A 1 186 ? -1.447 10.653 -12.439 1.00 97.31 186 TYR A O 1
ATOM 1450 N N . GLN A 1 187 ? -2.114 9.140 -10.906 1.00 96.19 187 GLN A N 1
ATOM 1451 C CA . GLN A 1 187 ? -3.478 9.644 -10.721 1.00 96.19 187 GLN A CA 1
ATOM 1452 C C . GLN A 1 187 ? -3.574 10.919 -9.857 1.00 96.19 187 GLN A C 1
ATOM 1454 O O . GLN A 1 187 ? -4.510 11.696 -10.035 1.00 96.19 187 GLN A O 1
ATOM 1459 N N . ARG A 1 188 ? -2.647 11.160 -8.915 1.00 94.44 188 ARG A N 1
ATOM 1460 C CA . ARG A 1 188 ? -2.784 12.213 -7.882 1.00 94.44 188 ARG A CA 1
ATOM 1461 C C . ARG A 1 188 ? -1.725 13.303 -7.991 1.00 94.44 188 ARG A C 1
ATOM 1463 O O . ARG A 1 188 ? -0.699 13.260 -7.314 1.00 94.44 188 ARG A O 1
ATOM 1470 N N . SER A 1 189 ? -1.981 14.321 -8.811 1.00 91.75 189 SER A N 1
ATOM 1471 C CA . SER A 1 189 ? -1.036 15.429 -9.023 1.00 91.75 189 SER A CA 1
ATOM 1472 C C . SER A 1 189 ? -0.674 16.197 -7.745 1.00 91.75 189 SER A C 1
ATOM 1474 O O . SER A 1 189 ? 0.460 16.645 -7.610 1.00 91.75 189 SER A O 1
ATOM 1476 N N . ASP A 1 190 ? -1.609 16.328 -6.805 1.00 93.38 190 ASP A N 1
ATOM 1477 C CA . ASP A 1 190 ? -1.467 17.060 -5.539 1.00 93.38 190 ASP A CA 1
ATOM 1478 C C . ASP A 1 190 ? -0.624 16.320 -4.485 1.00 93.38 190 ASP A C 1
ATOM 1480 O O . ASP A 1 190 ? -0.089 16.947 -3.571 1.00 93.38 190 ASP A O 1
ATOM 1484 N N . LYS A 1 191 ? -0.465 14.996 -4.622 1.00 93.69 191 LYS A N 1
ATOM 1485 C CA . LYS A 1 191 ? 0.286 14.143 -3.681 1.00 93.69 191 LYS A CA 1
ATOM 1486 C C . LYS A 1 191 ? 1.557 13.529 -4.275 1.00 93.69 191 LYS A C 1
ATOM 1488 O O . LYS A 1 191 ? 2.218 12.740 -3.592 1.00 93.69 191 LYS A O 1
ATOM 1493 N N . ARG A 1 192 ? 1.950 13.933 -5.491 1.00 94.06 192 ARG A N 1
ATOM 1494 C CA . ARG A 1 192 ? 3.098 13.373 -6.232 1.00 94.06 192 ARG A CA 1
ATOM 1495 C C . ARG A 1 192 ? 4.394 13.321 -5.438 1.00 94.06 192 ARG A C 1
ATOM 1497 O O . ARG A 1 192 ? 5.069 12.302 -5.491 1.00 94.06 192 ARG A O 1
ATOM 1504 N N . GLU A 1 193 ? 4.726 14.369 -4.689 1.00 95.25 193 GLU A N 1
ATOM 1505 C CA . GLU A 1 193 ? 5.964 14.394 -3.897 1.00 95.25 193 GLU A CA 1
ATOM 1506 C C . GLU A 1 193 ? 5.970 13.284 -2.836 1.00 95.25 193 GLU A C 1
ATOM 1508 O O . GLU A 1 193 ? 6.909 12.495 -2.743 1.00 95.25 193 GLU A O 1
ATOM 1513 N N . SER A 1 194 ? 4.872 13.155 -2.083 1.00 95.69 194 SER A N 1
ATOM 1514 C CA . SER A 1 194 ? 4.737 12.101 -1.072 1.00 95.69 194 SER A CA 1
ATOM 1515 C C . SER A 1 194 ? 4.687 10.699 -1.684 1.00 95.69 194 SER A C 1
ATOM 1517 O O . SER A 1 194 ? 5.259 9.766 -1.122 1.00 95.69 194 SER A O 1
ATOM 1519 N N . ASP A 1 195 ? 4.061 10.547 -2.854 1.00 97.44 195 ASP A N 1
ATOM 1520 C CA . ASP A 1 195 ? 4.035 9.274 -3.570 1.00 97.44 195 ASP A CA 1
ATOM 1521 C C . ASP A 1 195 ? 5.419 8.910 -4.121 1.00 97.44 195 ASP A C 1
ATOM 1523 O O . ASP A 1 195 ? 5.828 7.761 -3.983 1.00 97.44 195 ASP A O 1
ATOM 1527 N N . MET A 1 196 ? 6.190 9.869 -4.641 1.00 97.38 196 MET A N 1
ATOM 1528 C CA . MET A 1 196 ? 7.572 9.640 -5.075 1.00 97.38 196 MET A CA 1
ATOM 1529 C C . MET A 1 196 ? 8.482 9.271 -3.897 1.00 97.38 196 MET A C 1
ATOM 1531 O O . MET A 1 196 ? 9.280 8.339 -4.001 1.00 97.38 196 MET A O 1
ATOM 1535 N N . GLN A 1 197 ? 8.337 9.932 -2.746 1.00 96.44 197 GLN A N 1
ATOM 1536 C CA . GLN A 1 197 ? 9.067 9.565 -1.530 1.00 96.44 197 GLN A CA 1
ATOM 1537 C C . GLN A 1 197 ? 8.763 8.119 -1.097 1.00 96.44 197 GLN A C 1
ATOM 1539 O O . GLN A 1 197 ? 9.678 7.369 -0.729 1.00 96.44 197 GLN A O 1
ATOM 1544 N N . ASP A 1 198 ? 7.493 7.716 -1.154 1.00 97.69 198 ASP A N 1
ATOM 1545 C CA . ASP A 1 198 ? 7.062 6.357 -0.829 1.00 97.69 198 ASP A CA 1
ATOM 1546 C C . ASP A 1 198 ? 7.599 5.339 -1.857 1.00 97.69 198 ASP A C 1
ATOM 1548 O O . ASP A 1 198 ? 8.111 4.293 -1.458 1.00 97.69 198 ASP A O 1
ATOM 1552 N N . ILE A 1 199 ? 7.577 5.663 -3.158 1.00 98.00 199 ILE A N 1
ATOM 1553 C CA . ILE A 1 199 ? 8.171 4.853 -4.238 1.00 98.00 199 ILE A CA 1
ATOM 1554 C C . ILE A 1 199 ? 9.660 4.621 -3.978 1.00 98.00 199 ILE A C 1
ATOM 1556 O O . ILE A 1 199 ? 10.112 3.477 -3.971 1.00 98.00 199 ILE A O 1
ATOM 1560 N N . VAL A 1 200 ? 10.427 5.682 -3.713 1.00 96.94 200 VAL A N 1
ATOM 1561 C CA . VAL A 1 200 ? 11.868 5.585 -3.431 1.00 96.94 200 VAL A CA 1
ATOM 1562 C C . VAL A 1 200 ? 12.131 4.740 -2.181 1.00 96.94 200 VAL A C 1
ATOM 1564 O O . VAL A 1 200 ? 13.096 3.975 -2.135 1.00 96.94 200 VAL A O 1
ATOM 1567 N N . SER A 1 201 ? 11.281 4.857 -1.160 1.00 96.81 201 SER A N 1
ATOM 1568 C CA . SER A 1 201 ? 11.409 4.086 0.080 1.00 96.81 201 SER A CA 1
ATOM 1569 C C . SER A 1 201 ? 11.136 2.599 -0.144 1.00 96.81 201 SER A C 1
ATOM 1571 O O . SER A 1 201 ? 11.944 1.763 0.258 1.00 96.81 201 SER A O 1
ATOM 1573 N N . LEU A 1 202 ? 10.043 2.267 -0.835 1.00 97.44 202 LEU A N 1
ATOM 1574 C CA . LEU A 1 202 ? 9.688 0.894 -1.193 1.00 97.44 202 LEU A CA 1
ATOM 1575 C C . LEU A 1 202 ? 10.730 0.265 -2.113 1.00 97.44 202 LEU A C 1
ATOM 1577 O O . LEU A 1 202 ? 11.114 -0.880 -1.897 1.00 97.44 202 LEU A O 1
ATOM 1581 N N . PHE A 1 203 ? 11.241 1.026 -3.081 1.00 96.50 203 PHE A N 1
ATOM 1582 C CA . PHE A 1 203 ? 12.302 0.575 -3.970 1.00 96.50 203 PHE A CA 1
ATOM 1583 C C . PHE A 1 203 ? 13.566 0.186 -3.200 1.00 96.50 203 PHE A C 1
ATOM 1585 O O . PHE A 1 203 ? 14.106 -0.893 -3.412 1.00 96.50 203 PHE A O 1
ATOM 1592 N N . LYS A 1 204 ? 14.003 1.018 -2.243 1.00 95.12 204 LYS A N 1
ATOM 1593 C CA . LYS A 1 204 ? 15.153 0.699 -1.381 1.00 95.12 204 LYS A CA 1
ATOM 1594 C C . LYS A 1 204 ? 14.934 -0.584 -0.578 1.00 95.12 204 LYS A C 1
ATOM 1596 O O . LYS A 1 204 ? 15.872 -1.355 -0.400 1.00 95.12 204 LYS A O 1
ATOM 1601 N N . ILE A 1 205 ? 13.720 -0.808 -0.073 1.00 95.06 205 ILE A N 1
ATOM 1602 C CA . ILE A 1 205 ? 13.379 -2.031 0.670 1.00 95.06 205 ILE A CA 1
ATOM 1603 C C . ILE A 1 205 ? 13.424 -3.244 -0.260 1.00 95.06 205 ILE A C 1
ATOM 1605 O O . ILE A 1 205 ? 14.041 -4.247 0.086 1.00 95.06 205 ILE A O 1
ATOM 1609 N N . LEU A 1 206 ? 12.821 -3.132 -1.443 1.00 94.94 206 LEU A N 1
ATOM 1610 C CA . LEU A 1 206 ? 12.812 -4.173 -2.466 1.00 94.94 206 LEU A CA 1
ATOM 1611 C C . LEU A 1 206 ? 14.245 -4.554 -2.879 1.00 94.94 206 LEU A C 1
ATOM 1613 O O . LEU A 1 206 ? 14.604 -5.728 -2.812 1.00 94.94 206 LEU A O 1
ATOM 1617 N N . SER A 1 207 ? 15.102 -3.562 -3.154 1.00 92.69 207 SER A N 1
ATOM 1618 C CA . SER A 1 207 ? 16.507 -3.796 -3.508 1.00 92.69 207 SER A CA 1
ATOM 1619 C C . SER A 1 207 ? 17.324 -4.427 -2.379 1.00 92.69 207 SER A C 1
ATOM 1621 O O . SER A 1 207 ? 18.159 -5.290 -2.627 1.00 92.69 207 SER A O 1
ATOM 1623 N N . LEU A 1 208 ? 17.086 -4.027 -1.122 1.00 92.56 208 LEU A N 1
ATOM 1624 C CA . LEU A 1 208 ? 17.794 -4.600 0.032 1.00 92.56 208 LEU A CA 1
ATOM 1625 C C . LEU A 1 208 ? 17.446 -6.075 0.254 1.00 92.56 208 LEU A C 1
ATOM 1627 O O . LEU A 1 208 ? 18.266 -6.819 0.785 1.00 92.56 208 LEU A O 1
ATOM 1631 N N . ARG A 1 209 ? 16.239 -6.491 -0.138 1.00 92.62 209 ARG A N 1
ATOM 1632 C CA . ARG A 1 209 ? 15.767 -7.871 0.011 1.00 92.62 209 ARG A CA 1
ATOM 1633 C C . ARG A 1 209 ? 16.187 -8.784 -1.137 1.00 92.62 209 ARG A C 1
ATOM 1635 O O . ARG A 1 209 ? 16.050 -9.993 -1.003 1.00 92.62 209 ARG A O 1
ATOM 1642 N N . GLY A 1 210 ? 16.692 -8.231 -2.240 1.00 92.62 210 GLY A N 1
ATOM 1643 C CA . GLY A 1 210 ? 16.920 -9.018 -3.452 1.00 92.62 210 GLY A CA 1
ATOM 1644 C C . GLY A 1 210 ? 15.621 -9.372 -4.190 1.00 92.62 210 GLY A C 1
ATOM 1645 O O . GLY A 1 210 ? 15.638 -10.238 -5.058 1.00 92.62 210 GLY A O 1
ATOM 1646 N N . ASP A 1 211 ? 14.504 -8.725 -3.845 1.00 93.38 211 ASP A N 1
ATOM 1647 C CA . ASP A 1 211 ? 13.190 -9.019 -4.415 1.00 93.38 211 ASP A CA 1
ATOM 1648 C C . ASP A 1 211 ? 13.006 -8.283 -5.750 1.00 93.38 211 ASP A C 1
ATOM 1650 O O . ASP A 1 211 ? 13.525 -7.186 -5.941 1.00 93.38 211 ASP A O 1
ATOM 1654 N N . GLN A 1 212 ? 12.213 -8.845 -6.662 1.00 94.38 212 GLN A N 1
ATOM 1655 C CA . GLN A 1 212 ? 11.832 -8.200 -7.922 1.00 94.38 212 GLN A CA 1
ATOM 1656 C C . GLN A 1 212 ? 10.314 -8.042 -8.011 1.00 94.38 212 GLN A C 1
ATOM 1658 O O . GLN A 1 212 ? 9.554 -8.856 -7.484 1.00 94.38 212 GLN A O 1
ATOM 1663 N N . VAL A 1 213 ? 9.859 -7.006 -8.715 1.00 95.25 213 VAL A N 1
ATOM 1664 C CA . VAL A 1 213 ? 8.444 -6.814 -9.048 1.00 95.25 213 VAL A CA 1
ATOM 1665 C C . VAL A 1 213 ? 8.250 -6.897 -10.552 1.00 95.25 213 VAL A C 1
ATOM 1667 O O . VAL A 1 213 ? 8.983 -6.279 -11.313 1.00 95.25 213 VAL A O 1
ATOM 1670 N N . THR A 1 214 ? 7.247 -7.652 -10.989 1.00 95.56 214 THR A N 1
ATOM 1671 C CA . THR A 1 214 ? 6.861 -7.714 -12.402 1.00 95.56 214 THR A CA 1
ATOM 1672 C C . THR A 1 214 ? 5.645 -6.825 -12.640 1.00 95.56 214 THR A C 1
ATOM 1674 O O . THR A 1 214 ? 4.670 -6.908 -11.893 1.00 95.56 214 THR A O 1
ATOM 1677 N N . VAL A 1 215 ? 5.703 -5.987 -13.676 1.00 96.88 215 VAL A N 1
ATOM 1678 C CA . VAL A 1 215 ? 4.627 -5.074 -14.081 1.00 96.88 215 VAL A CA 1
ATOM 1679 C C . VAL A 1 215 ? 4.175 -5.428 -15.496 1.00 96.88 215 VAL A C 1
ATOM 1681 O O . VAL A 1 215 ? 4.881 -5.166 -16.473 1.00 96.88 215 VAL A O 1
ATOM 1684 N N . THR A 1 216 ? 2.996 -6.040 -15.598 1.00 95.44 216 THR A N 1
ATOM 1685 C CA . THR A 1 216 ? 2.385 -6.463 -16.873 1.00 95.44 216 THR A CA 1
ATOM 1686 C C . THR A 1 216 ? 1.057 -5.783 -17.171 1.00 95.44 216 THR A C 1
ATOM 1688 O O . THR A 1 216 ? 0.614 -5.813 -18.318 1.00 95.44 216 THR A O 1
ATOM 1691 N N . ASP A 1 217 ? 0.422 -5.176 -16.169 1.00 95.06 217 ASP A N 1
ATOM 1692 C CA . ASP A 1 217 ? -0.856 -4.497 -16.338 1.00 95.06 217 ASP A CA 1
ATOM 1693 C C . ASP A 1 217 ? -0.693 -3.194 -17.157 1.00 95.06 217 ASP A C 1
ATOM 1695 O O . ASP A 1 217 ? 0.209 -2.406 -16.861 1.00 95.06 217 ASP A O 1
ATOM 1699 N N . PRO A 1 218 ? -1.525 -2.933 -18.185 1.00 96.31 218 PRO A N 1
ATOM 1700 C CA . PRO A 1 218 ? -1.392 -1.742 -19.028 1.00 96.31 218 PRO A CA 1
ATOM 1701 C C . PRO A 1 218 ? -1.479 -0.397 -18.288 1.00 96.31 218 PRO A C 1
ATOM 1703 O O . PRO A 1 218 ? -0.779 0.551 -18.670 1.00 96.31 218 PRO A O 1
ATOM 1706 N N . GLU A 1 219 ? -2.313 -0.290 -17.250 1.00 95.88 219 GLU A N 1
ATOM 1707 C CA . GLU A 1 219 ? -2.446 0.940 -16.461 1.00 95.88 219 GLU A CA 1
ATOM 1708 C C . GLU A 1 219 ? -1.186 1.152 -15.616 1.00 95.88 219 GLU A C 1
ATOM 1710 O O . GLU A 1 219 ? -0.597 2.235 -15.624 1.00 95.88 219 GLU A O 1
ATOM 1715 N N . GLU A 1 220 ? -0.690 0.088 -14.983 1.00 97.38 220 GLU A N 1
ATOM 1716 C CA . GLU A 1 220 ? 0.562 0.129 -14.225 1.00 97.38 220 GLU A CA 1
ATOM 1717 C C . GLU A 1 220 ? 1.775 0.428 -15.106 1.00 97.38 220 GLU A C 1
ATOM 1719 O O . GLU A 1 220 ? 2.656 1.170 -14.683 1.00 97.38 220 GLU A O 1
ATOM 1724 N N . ILE A 1 221 ? 1.830 -0.102 -16.332 1.00 98.25 221 ILE A N 1
ATOM 1725 C CA . ILE A 1 221 ? 2.897 0.204 -17.298 1.00 98.25 221 ILE A CA 1
ATOM 1726 C C . ILE A 1 221 ? 2.887 1.696 -17.636 1.00 98.25 221 ILE A C 1
ATOM 1728 O O . ILE A 1 221 ? 3.940 2.333 -17.674 1.00 98.25 221 ILE A O 1
ATOM 1732 N N . THR A 1 222 ? 1.704 2.260 -17.880 1.00 98.06 222 THR A N 1
ATOM 1733 C CA . THR A 1 222 ? 1.548 3.691 -18.176 1.00 98.06 222 THR A CA 1
ATOM 1734 C C . THR A 1 222 ? 2.003 4.541 -16.994 1.00 98.06 222 THR A C 1
ATOM 1736 O O . THR A 1 222 ? 2.778 5.483 -17.166 1.00 98.06 222 THR A O 1
ATOM 1739 N N . ALA A 1 223 ? 1.592 4.165 -15.784 1.00 97.88 223 ALA A N 1
ATOM 1740 C CA . ALA A 1 223 ? 1.995 4.840 -14.562 1.00 97.88 223 ALA A CA 1
ATOM 1741 C C . ALA A 1 223 ? 3.508 4.729 -14.297 1.00 97.88 223 ALA A C 1
ATOM 1743 O O . ALA A 1 223 ? 4.158 5.722 -13.966 1.00 97.88 223 ALA A O 1
ATOM 1744 N N . LEU A 1 224 ? 4.089 3.544 -14.500 1.00 98.06 224 LEU A N 1
ATOM 1745 C CA . LEU A 1 224 ? 5.515 3.285 -14.328 1.00 98.06 224 LEU A CA 1
ATOM 1746 C C . LEU A 1 224 ? 6.367 4.121 -15.289 1.00 98.06 224 LEU A C 1
ATOM 1748 O O . LEU A 1 224 ? 7.395 4.636 -14.862 1.00 98.06 224 LEU A O 1
ATOM 1752 N N . LYS A 1 225 ? 5.949 4.313 -16.549 1.00 97.31 225 LYS A N 1
ATOM 1753 C CA . LYS A 1 225 ? 6.667 5.194 -17.491 1.00 97.31 225 LYS A CA 1
ATOM 1754 C C . LYS A 1 225 ? 6.833 6.602 -16.925 1.00 97.31 225 LYS A C 1
ATOM 1756 O O . LYS A 1 225 ? 7.954 7.098 -16.852 1.00 97.31 225 LYS A O 1
ATOM 1761 N N . LEU A 1 226 ? 5.741 7.190 -16.432 1.00 96.75 226 LEU A N 1
ATOM 1762 C CA . LEU A 1 226 ? 5.783 8.522 -15.833 1.00 96.75 226 LEU A CA 1
ATOM 1763 C C . LEU A 1 226 ? 6.687 8.556 -14.591 1.00 96.75 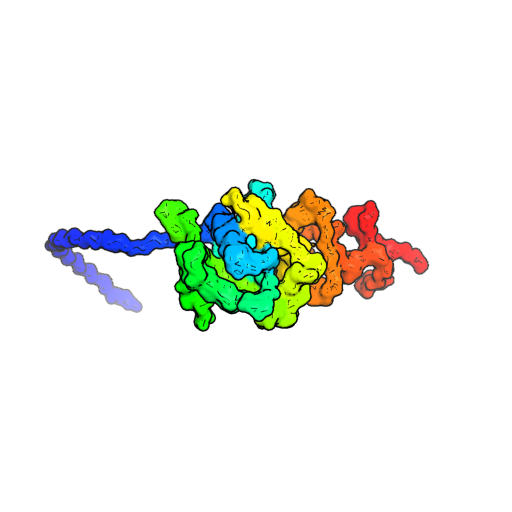226 LEU A C 1
ATOM 1765 O O . LEU A 1 226 ? 7.430 9.514 -14.389 1.00 96.75 226 LEU A O 1
ATOM 1769 N N . VAL A 1 227 ? 6.653 7.513 -13.758 1.00 97.44 227 VAL A N 1
ATOM 1770 C CA . VAL A 1 227 ? 7.544 7.406 -12.594 1.00 97.44 227 VAL A CA 1
ATOM 1771 C C . VAL A 1 227 ? 9.008 7.352 -13.027 1.00 97.44 227 VAL A C 1
ATOM 1773 O O . VAL A 1 227 ? 9.818 8.085 -12.473 1.00 97.44 227 VAL A O 1
ATOM 1776 N N . VAL A 1 228 ? 9.356 6.532 -14.021 1.00 96.12 228 VAL A N 1
ATOM 1777 C CA . VAL A 1 228 ? 10.733 6.381 -14.524 1.00 96.12 228 VAL A CA 1
ATOM 1778 C C . VAL A 1 228 ? 11.276 7.688 -15.098 1.00 96.12 228 VAL A C 1
ATOM 1780 O O . VAL A 1 228 ? 12.438 8.005 -14.873 1.00 96.12 228 VAL A O 1
ATOM 1783 N N . GLU A 1 229 ? 10.444 8.464 -15.791 1.00 94.75 229 GLU A N 1
ATOM 1784 C CA . GLU A 1 229 ? 10.825 9.772 -16.343 1.00 94.75 229 GLU A CA 1
ATOM 1785 C C . GLU A 1 229 ? 11.142 10.816 -15.262 1.00 94.75 229 GLU A C 1
ATOM 1787 O O . GLU A 1 229 ? 11.915 11.740 -15.506 1.00 94.75 229 GLU A O 1
ATOM 1792 N N . ASN A 1 230 ? 10.553 10.679 -14.069 1.00 95.44 230 ASN A N 1
ATOM 1793 C CA . ASN A 1 230 ? 10.644 11.675 -12.997 1.00 95.44 230 ASN A CA 1
ATOM 1794 C C . ASN A 1 230 ? 11.474 11.209 -11.788 1.00 95.44 230 ASN A C 1
ATOM 1796 O O . ASN A 1 230 ? 11.824 12.019 -10.928 1.00 95.44 230 ASN A O 1
ATOM 1800 N N . ALA A 1 231 ? 11.777 9.917 -11.680 1.00 93.31 231 ALA A N 1
ATOM 1801 C CA . ALA A 1 231 ? 12.538 9.362 -10.572 1.00 93.31 231 ALA A CA 1
ATOM 1802 C C . ALA A 1 231 ? 14.044 9.609 -10.744 1.00 93.31 231 ALA A C 1
ATOM 1804 O O . ALA A 1 231 ? 14.611 9.460 -11.821 1.00 93.31 231 ALA A O 1
ATOM 1805 N N . THR A 1 232 ? 14.727 9.900 -9.637 1.00 91.19 232 THR A N 1
ATOM 1806 C CA . THR A 1 232 ? 16.197 10.032 -9.594 1.00 91.19 232 THR A CA 1
ATOM 1807 C C . THR A 1 232 ? 16.920 8.695 -9.406 1.00 91.19 232 THR A C 1
ATOM 1809 O O . THR A 1 232 ? 18.149 8.646 -9.387 1.00 91.19 232 THR A O 1
ATOM 1812 N N . ILE A 1 233 ? 16.168 7.604 -9.241 1.00 90.75 233 ILE A N 1
ATOM 1813 C CA . ILE A 1 233 ? 16.678 6.252 -9.008 1.00 90.75 233 ILE A CA 1
ATOM 1814 C C . ILE A 1 233 ? 16.475 5.381 -10.249 1.00 90.75 233 ILE A C 1
ATOM 1816 O O . ILE A 1 233 ? 15.417 5.408 -10.874 1.00 90.75 233 ILE A O 1
ATOM 1820 N N . SER A 1 234 ? 17.474 4.563 -10.584 1.00 91.81 234 SER A N 1
ATOM 1821 C CA . SER A 1 234 ? 17.311 3.543 -11.624 1.00 91.81 234 SER A CA 1
ATOM 1822 C C . SER A 1 234 ? 16.500 2.377 -11.074 1.00 91.81 234 SER A C 1
ATOM 1824 O O . SER A 1 234 ? 16.901 1.760 -10.090 1.00 91.81 234 SER A O 1
ATOM 1826 N N . MET A 1 235 ? 15.381 2.060 -11.728 1.00 94.38 235 MET A N 1
ATOM 1827 C CA . MET A 1 235 ? 14.512 0.937 -11.356 1.00 94.38 235 MET A CA 1
ATOM 1828 C C . MET A 1 235 ? 14.794 -0.358 -12.133 1.00 94.38 235 MET A C 1
ATOM 1830 O O . MET A 1 235 ? 14.185 -1.394 -11.857 1.00 94.38 235 MET A O 1
ATOM 1834 N N . LYS A 1 236 ? 15.727 -0.311 -13.091 1.00 91.44 236 LYS A N 1
ATOM 1835 C CA . LYS A 1 236 ? 16.103 -1.454 -13.931 1.00 91.44 236 LYS A CA 1
ATOM 1836 C C . LYS A 1 236 ? 16.635 -2.611 -13.084 1.00 91.44 236 LYS A C 1
ATOM 1838 O O . LYS A 1 236 ? 17.335 -2.390 -12.100 1.00 91.44 236 LYS A O 1
ATOM 1843 N N . GLY A 1 237 ? 16.283 -3.838 -13.461 1.00 89.38 237 GLY A N 1
ATOM 1844 C CA . GLY A 1 237 ? 16.682 -5.064 -12.757 1.00 89.38 237 GLY A CA 1
ATOM 1845 C C . GLY A 1 237 ? 15.935 -5.376 -11.467 1.00 89.38 237 GLY A C 1
ATOM 1846 O O . GLY A 1 237 ? 16.020 -6.498 -10.977 1.00 89.38 237 GLY A O 1
ATOM 1847 N N . TRP A 1 238 ? 15.148 -4.430 -10.967 1.00 94.94 238 TRP A N 1
ATOM 1848 C CA . TRP A 1 238 ? 14.307 -4.585 -9.781 1.00 94.94 238 TRP A CA 1
ATOM 1849 C C . TRP A 1 238 ? 12.822 -4.546 -10.143 1.00 94.94 238 TRP A C 1
ATOM 1851 O O . TRP A 1 238 ? 12.014 -5.277 -9.573 1.00 94.94 238 TRP A O 1
ATOM 1861 N N . VAL A 1 239 ? 12.472 -3.719 -11.131 1.00 96.19 239 VAL A N 1
ATOM 1862 C CA . VAL A 1 239 ? 11.149 -3.663 -11.752 1.00 96.19 239 VAL A CA 1
ATOM 1863 C C . VAL A 1 239 ? 11.246 -4.267 -13.154 1.00 96.19 239 VAL A C 1
ATOM 1865 O O . VAL A 1 239 ? 11.874 -3.699 -14.045 1.00 96.19 239 VAL A O 1
ATOM 1868 N N . LEU A 1 240 ? 10.634 -5.432 -13.352 1.00 95.75 240 LEU A N 1
ATOM 1869 C CA . LEU A 1 240 ? 10.602 -6.154 -14.620 1.00 95.75 240 LEU A CA 1
ATOM 1870 C C . LEU A 1 240 ? 9.396 -5.692 -15.439 1.00 95.75 240 LEU A C 1
ATOM 1872 O O . LEU A 1 240 ? 8.246 -5.905 -15.047 1.00 95.75 240 LEU A O 1
ATOM 1876 N N . CYS A 1 241 ? 9.656 -5.053 -16.578 1.00 96.88 241 CYS A N 1
ATOM 1877 C CA . CYS A 1 241 ? 8.618 -4.577 -17.483 1.00 96.88 241 CYS A CA 1
ATOM 1878 C C . CYS A 1 241 ? 9.109 -4.609 -18.935 1.00 96.88 241 CYS A C 1
ATOM 1880 O O . CYS A 1 241 ? 9.764 -3.675 -19.396 1.00 96.88 241 CYS A O 1
ATOM 1882 N N . GLU A 1 242 ? 8.735 -5.648 -19.685 1.00 95.75 242 GLU A N 1
ATOM 1883 C CA . GLU A 1 242 ? 9.148 -5.838 -21.089 1.00 95.75 242 GLU A CA 1
ATOM 1884 C C . GLU A 1 242 ? 8.703 -4.701 -22.025 1.00 95.75 242 GLU A C 1
ATOM 1886 O O . GLU A 1 242 ? 9.260 -4.512 -23.100 1.00 95.75 242 GLU A O 1
ATOM 1891 N N . LYS A 1 243 ? 7.695 -3.912 -21.632 1.00 95.75 243 LYS A N 1
ATOM 1892 C CA . LYS A 1 243 ? 7.228 -2.753 -22.410 1.00 95.75 243 LYS A CA 1
ATOM 1893 C C . LYS A 1 243 ? 8.058 -1.485 -22.195 1.00 95.75 243 LYS A C 1
ATOM 1895 O O . LYS A 1 243 ? 7.868 -0.529 -22.944 1.00 95.75 243 LYS A O 1
ATOM 1900 N N . ILE A 1 244 ? 8.920 -1.451 -21.180 1.00 95.44 244 ILE A N 1
ATOM 1901 C CA . ILE A 1 244 ? 9.793 -0.309 -20.866 1.00 95.44 244 ILE A CA 1
ATOM 1902 C C . ILE A 1 244 ? 11.257 -0.710 -21.052 1.00 95.44 244 ILE A C 1
ATOM 1904 O O . ILE A 1 244 ? 12.009 -0.007 -21.724 1.00 95.44 244 ILE A O 1
ATOM 1908 N N . TRP A 1 245 ? 11.644 -1.863 -20.508 1.00 96.12 245 TRP A N 1
ATOM 1909 C CA . TRP A 1 245 ? 12.985 -2.423 -20.624 1.00 96.12 245 TRP A CA 1
ATOM 1910 C C . TRP A 1 245 ? 12.915 -3.827 -21.240 1.00 96.12 245 TRP A C 1
ATOM 1912 O O . TRP A 1 245 ? 12.992 -4.811 -20.505 1.00 96.12 245 TRP A O 1
ATOM 1922 N N . PRO A 1 246 ? 12.721 -3.939 -22.569 1.00 96.38 246 PRO A N 1
ATOM 1923 C CA . PRO A 1 246 ? 12.611 -5.233 -23.235 1.00 96.38 246 PRO A CA 1
ATOM 1924 C C . PRO A 1 246 ? 13.912 -6.028 -23.112 1.00 96.38 246 PRO A C 1
ATOM 1926 O O . PRO A 1 246 ? 14.985 -5.499 -23.399 1.00 96.38 246 PRO A O 1
ATOM 1929 N N . THR A 1 247 ? 13.827 -7.298 -22.722 1.00 95.00 247 THR A N 1
ATOM 1930 C CA . THR A 1 247 ? 14.984 -8.216 -22.678 1.00 95.00 247 THR A CA 1
ATOM 1931 C C . THR A 1 247 ? 15.177 -8.965 -24.000 1.00 95.00 247 THR A C 1
ATOM 1933 O O . THR A 1 247 ? 16.267 -9.452 -24.314 1.00 95.00 247 THR A O 1
ATOM 1936 N N . SER A 1 248 ? 14.129 -8.999 -24.824 1.00 95.44 248 SER A N 1
ATOM 1937 C CA . SER A 1 248 ? 14.168 -9.431 -26.223 1.00 95.44 248 SER A CA 1
ATOM 1938 C C . SER A 1 248 ? 14.380 -8.242 -27.165 1.00 95.44 248 SER A C 1
ATOM 1940 O O . SER A 1 248 ? 14.099 -7.104 -26.800 1.00 95.44 248 SER A O 1
ATOM 1942 N N . TRP A 1 249 ? 14.859 -8.491 -28.389 1.00 96.44 249 TRP A N 1
ATOM 1943 C CA . TRP A 1 249 ? 15.001 -7.434 -29.395 1.00 96.44 249 TRP A CA 1
ATOM 1944 C C . TRP A 1 249 ? 13.648 -6.776 -29.696 1.00 96.44 249 TRP A C 1
ATOM 1946 O O . TRP A 1 249 ? 12.715 -7.434 -30.154 1.00 96.44 249 TRP A O 1
ATOM 1956 N N . ALA A 1 250 ? 13.566 -5.471 -29.463 1.00 96.00 250 ALA A N 1
ATOM 1957 C CA . ALA A 1 250 ? 12.433 -4.614 -29.771 1.00 96.00 250 ALA A CA 1
ATOM 1958 C C . ALA A 1 250 ? 12.848 -3.563 -30.803 1.00 96.00 250 ALA A C 1
ATOM 1960 O O . ALA A 1 250 ? 14.004 -3.151 -30.844 1.00 96.00 250 ALA A O 1
ATOM 1961 N N . TRP A 1 251 ? 11.922 -3.141 -31.657 1.00 95.69 251 TRP A N 1
ATOM 1962 C CA . TRP A 1 251 ? 12.174 -2.082 -32.632 1.00 95.69 251 TRP A CA 1
ATOM 1963 C C . TRP A 1 251 ? 11.993 -0.705 -31.986 1.00 95.69 251 TRP A C 1
ATOM 1965 O O . TRP A 1 251 ? 10.947 -0.446 -31.388 1.00 95.69 251 TRP A O 1
ATOM 1975 N N . ASP A 1 252 ? 12.989 0.174 -32.113 1.00 94.50 252 ASP A N 1
ATOM 1976 C CA . ASP A 1 252 ? 12.862 1.583 -31.740 1.00 94.50 252 ASP A CA 1
ATOM 1977 C C . ASP A 1 252 ? 12.495 2.422 -32.969 1.00 94.50 252 ASP A C 1
ATOM 1979 O O . ASP A 1 252 ? 13.254 2.511 -33.938 1.00 94.50 252 ASP A O 1
ATOM 1983 N N . GLU A 1 253 ? 11.330 3.069 -32.927 1.00 93.19 253 GLU A N 1
ATOM 1984 C CA . GLU A 1 253 ? 10.849 3.887 -34.042 1.00 93.19 253 GLU A CA 1
ATOM 1985 C C . GLU A 1 253 ? 11.614 5.200 -34.230 1.00 93.19 253 GLU A C 1
ATOM 1987 O O . GLU A 1 253 ? 11.622 5.740 -35.337 1.00 93.19 253 GLU A O 1
ATOM 1992 N N . THR A 1 254 ? 12.251 5.713 -33.180 1.00 93.12 254 THR A N 1
ATOM 1993 C CA . THR A 1 254 ? 13.011 6.970 -33.203 1.00 93.12 254 THR A CA 1
ATOM 1994 C C . THR A 1 254 ? 14.372 6.753 -33.851 1.00 93.12 254 THR A C 1
ATOM 1996 O O . THR A 1 254 ? 14.769 7.513 -34.731 1.00 93.12 254 THR A O 1
ATOM 1999 N N . TYR A 1 255 ? 15.069 5.689 -33.452 1.00 93.06 255 TYR A N 1
ATOM 2000 C CA . TYR A 1 255 ? 16.411 5.358 -33.934 1.00 93.06 255 TYR A CA 1
ATOM 2001 C C . TYR A 1 255 ? 16.414 4.405 -35.135 1.00 93.06 255 TYR A C 1
ATOM 2003 O O . TYR A 1 255 ? 17.476 4.144 -35.696 1.00 93.06 255 TYR A O 1
ATOM 2011 N N . LYS A 1 256 ? 15.239 3.892 -35.535 1.00 94.94 256 LYS A N 1
ATOM 2012 C CA . LYS A 1 256 ? 15.053 2.952 -36.653 1.00 94.94 256 LYS A CA 1
ATOM 2013 C C . LYS A 1 256 ? 15.995 1.748 -36.561 1.00 94.94 256 LYS A C 1
ATOM 2015 O O . LYS A 1 256 ? 16.626 1.352 -37.540 1.00 94.94 256 LYS A O 1
ATOM 2020 N N . ARG A 1 257 ? 16.108 1.179 -35.358 1.00 96.06 257 ARG A N 1
ATOM 2021 C CA . ARG A 1 257 ? 17.033 0.083 -35.051 1.00 96.06 257 ARG A CA 1
ATOM 2022 C C . ARG A 1 257 ? 16.477 -0.797 -33.938 1.00 96.06 257 ARG A C 1
ATOM 2024 O O . ARG A 1 257 ? 15.726 -0.332 -33.084 1.00 96.06 257 ARG A O 1
ATOM 2031 N N . TYR A 1 258 ? 16.861 -2.071 -33.938 1.00 96.62 258 TYR A N 1
ATOM 2032 C CA . TYR A 1 258 ? 16.521 -2.976 -32.844 1.00 96.62 258 TYR A CA 1
ATOM 2033 C C . TYR A 1 258 ? 17.371 -2.690 -31.601 1.00 96.62 258 TYR A C 1
ATOM 2035 O O . TYR A 1 258 ? 18.587 -2.500 -31.705 1.00 96.62 258 TYR A O 1
ATOM 2043 N N . TYR A 1 259 ? 16.737 -2.716 -30.432 1.00 97.06 259 TYR A N 1
ATOM 2044 C CA . TYR A 1 259 ? 17.363 -2.566 -29.123 1.00 97.06 259 TYR A CA 1
ATOM 2045 C C . TYR A 1 259 ? 16.866 -3.621 -28.133 1.00 97.06 259 TYR A C 1
ATOM 2047 O O . TYR A 1 259 ? 15.809 -4.221 -28.321 1.00 97.06 259 TYR A O 1
ATOM 2055 N N . LYS A 1 260 ? 17.631 -3.849 -27.071 1.00 96.62 260 LYS A N 1
ATOM 2056 C CA . LYS A 1 260 ? 17.211 -4.604 -25.885 1.00 96.62 260 LYS A CA 1
ATOM 2057 C C . LYS A 1 260 ? 17.996 -4.137 -24.663 1.00 96.62 260 LYS A C 1
ATOM 2059 O O . LYS A 1 260 ? 19.015 -3.464 -24.802 1.00 96.62 260 LYS A O 1
ATOM 2064 N N . TYR A 1 261 ? 17.559 -4.535 -23.480 1.00 96.06 261 TYR A N 1
ATOM 2065 C CA . TYR A 1 261 ? 18.305 -4.393 -22.239 1.00 96.06 261 TYR A CA 1
ATOM 2066 C C . TYR A 1 261 ? 18.950 -5.720 -21.857 1.00 96.06 261 TYR A C 1
ATOM 2068 O O . TYR A 1 261 ? 18.289 -6.758 -21.818 1.00 96.06 261 TYR A O 1
ATOM 2076 N N . ASP A 1 262 ? 20.254 -5.690 -21.590 1.00 94.12 262 ASP A N 1
ATOM 2077 C CA . ASP A 1 262 ? 21.009 -6.880 -21.214 1.00 94.12 262 ASP A CA 1
ATOM 2078 C C . ASP A 1 262 ? 20.917 -7.133 -19.706 1.00 94.12 262 ASP A C 1
ATOM 2080 O O . ASP A 1 262 ? 21.638 -6.538 -18.904 1.00 94.12 262 ASP A O 1
ATOM 2084 N N . SER A 1 263 ? 20.033 -8.048 -19.306 1.00 90.75 263 SER A N 1
ATOM 2085 C CA . SER A 1 263 ? 19.867 -8.426 -17.901 1.00 90.75 263 SER A CA 1
ATOM 2086 C C . SER A 1 263 ? 21.108 -9.092 -17.291 1.00 90.75 263 SER A C 1
ATOM 2088 O O . SER A 1 263 ? 21.215 -9.132 -16.068 1.00 90.75 263 SER A O 1
ATOM 2090 N N . ALA A 1 264 ? 22.034 -9.618 -18.105 1.00 90.25 264 ALA A N 1
ATOM 2091 C CA . ALA A 1 264 ? 23.293 -10.196 -17.632 1.00 90.25 264 ALA A CA 1
ATOM 2092 C C . ALA A 1 264 ? 24.384 -9.133 -17.421 1.00 90.25 264 ALA A C 1
ATOM 2094 O O . ALA A 1 264 ? 25.293 -9.345 -16.620 1.00 90.25 264 ALA A O 1
ATOM 2095 N N . ASN A 1 265 ? 24.277 -7.984 -18.094 1.00 88.81 265 ASN A N 1
ATOM 2096 C CA . ASN A 1 265 ? 25.228 -6.881 -17.997 1.00 88.81 265 ASN A CA 1
ATOM 2097 C C . ASN A 1 265 ? 24.549 -5.600 -17.488 1.00 88.81 265 ASN A C 1
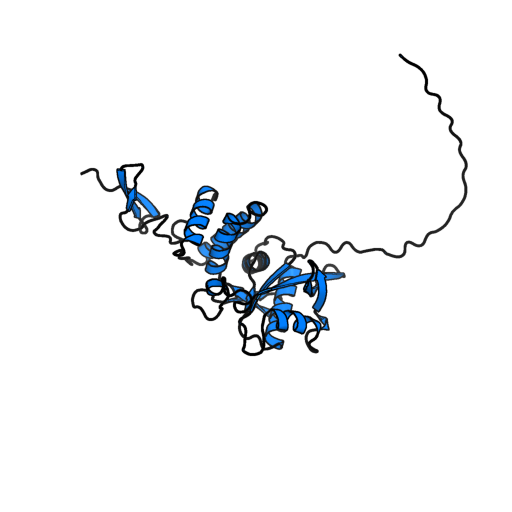ATOM 2099 O O . ASN A 1 265 ? 24.310 -4.658 -18.238 1.00 88.81 265 ASN A O 1
ATOM 2103 N N . ASN A 1 266 ? 24.202 -5.596 -16.196 1.00 87.38 266 ASN A N 1
ATOM 2104 C CA . ASN A 1 266 ? 23.687 -4.433 -15.458 1.00 87.38 266 ASN A CA 1
ATOM 2105 C C . ASN A 1 266 ? 22.494 -3.697 -16.111 1.00 87.38 266 ASN A C 1
ATOM 2107 O O . ASN A 1 266 ? 22.254 -2.523 -15.830 1.00 87.38 266 ASN A O 1
ATOM 2111 N N . TRP A 1 267 ? 21.713 -4.381 -16.954 1.00 92.94 267 TRP A N 1
ATOM 2112 C CA . TRP A 1 267 ? 20.613 -3.773 -17.705 1.00 92.94 267 TRP A CA 1
ATOM 2113 C C . TRP A 1 267 ? 21.074 -2.598 -18.576 1.00 92.94 267 TRP A C 1
ATOM 2115 O O . TRP A 1 267 ? 20.394 -1.567 -18.675 1.00 92.94 267 TRP A O 1
ATOM 2125 N N . ASP A 1 268 ? 22.231 -2.760 -19.217 1.00 93.44 268 ASP A N 1
ATOM 2126 C CA . ASP A 1 268 ? 22.727 -1.839 -20.232 1.00 93.44 268 ASP A CA 1
ATOM 2127 C C . ASP A 1 268 ? 21.869 -1.921 -21.502 1.00 93.44 268 ASP A C 1
ATOM 2129 O O . ASP A 1 268 ? 21.360 -2.982 -21.878 1.00 93.44 268 ASP A O 1
ATOM 2133 N N . LEU A 1 269 ? 21.689 -0.776 -22.165 1.00 94.56 269 LEU A N 1
ATOM 2134 C CA . LEU A 1 269 ? 20.996 -0.693 -23.450 1.00 94.56 269 LEU A CA 1
ATOM 2135 C C . LEU A 1 269 ? 21.929 -1.187 -24.561 1.00 94.56 269 LEU A C 1
ATOM 2137 O O . LEU A 1 269 ? 22.993 -0.611 -24.780 1.00 94.56 269 LEU A O 1
ATOM 2141 N N . VAL A 1 270 ? 21.501 -2.212 -25.294 1.00 96.50 270 VAL A N 1
ATOM 2142 C CA . VAL A 1 270 ? 22.242 -2.805 -26.411 1.00 96.50 270 VAL A CA 1
ATOM 2143 C C . VAL A 1 270 ? 21.480 -2.571 -27.711 1.00 96.50 270 VAL A C 1
ATOM 2145 O O . VAL A 1 270 ? 20.293 -2.876 -27.799 1.00 96.50 270 VAL A O 1
ATOM 2148 N N . TRP A 1 271 ? 22.176 -2.075 -28.734 1.00 96.88 271 TRP A N 1
ATOM 2149 C CA . TRP A 1 271 ? 21.658 -1.901 -30.094 1.00 96.88 271 TRP A CA 1
ATOM 2150 C C . TRP A 1 271 ? 22.136 -3.042 -31.003 1.00 96.88 271 TRP A C 1
ATOM 2152 O O . TRP A 1 271 ? 23.285 -3.473 -30.902 1.00 96.88 271 TRP A O 1
ATOM 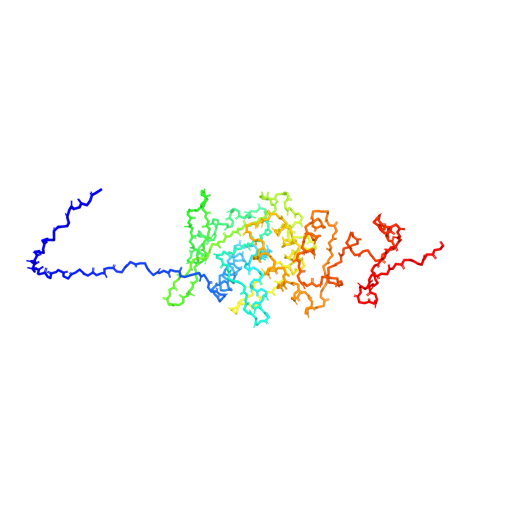2162 N N . ALA A 1 272 ? 21.278 -3.545 -31.894 1.00 94.56 272 ALA A N 1
ATOM 2163 C CA . ALA A 1 272 ? 21.651 -4.580 -32.870 1.00 94.56 272 ALA A CA 1
ATOM 2164 C C . ALA A 1 272 ? 22.705 -4.032 -33.836 1.00 94.56 272 ALA A C 1
ATOM 2166 O O . ALA A 1 272 ? 22.632 -2.859 -34.146 1.00 94.56 272 ALA A O 1
ATOM 2167 N N . ALA A 1 273 ? 23.670 -4.801 -34.344 1.00 89.12 273 ALA A N 1
ATOM 2168 C CA . ALA A 1 273 ? 24.634 -4.273 -35.324 1.00 89.12 273 ALA A CA 1
ATOM 2169 C C . ALA A 1 273 ? 23.927 -3.722 -36.587 1.00 89.12 273 ALA A C 1
ATOM 2171 O O . ALA A 1 273 ? 22.878 -4.234 -36.972 1.00 89.12 273 ALA A O 1
ATOM 2172 N N . GLU A 1 274 ? 24.471 -2.663 -37.197 1.00 77.69 274 GLU A N 1
ATOM 2173 C CA . GLU A 1 274 ? 24.029 -2.207 -38.522 1.00 77.69 274 GLU A CA 1
ATOM 2174 C C . GLU A 1 274 ? 24.428 -3.292 -39.526 1.00 77.69 274 GLU A C 1
ATOM 2176 O O . GLU A 1 274 ? 25.611 -3.613 -39.642 1.00 77.69 274 GLU A O 1
ATOM 2181 N N . THR A 1 275 ? 23.436 -3.915 -40.158 1.00 58.66 275 THR A N 1
ATOM 2182 C CA . THR A 1 275 ? 23.621 -4.888 -41.244 1.00 58.66 275 THR A CA 1
ATOM 2183 C C . THR A 1 275 ? 23.598 -4.197 -42.589 1.00 58.66 275 THR A C 1
ATOM 2185 O O . THR A 1 275 ? 22.681 -3.359 -42.760 1.00 58.66 275 THR A O 1
#

Organism: NCBI:txid45428